Protein AF-D2ER05-F1 (afdb_monomer_lite)

Radius of gyration: 25.0 Å; chains: 1; bounding box: 63×43×66 Å

Foldseek 3Di:
DDPVVVVVVVVVVPDDDDDDPCVPDDLLVLLVVLCVVLVHDDPSVLSVLLSQLCCLQQNDDSVSVVVLSVLLSQLCVVPPVPPPDDNLVSLLSSLLSSCCVGVVVLLCLLLVLVVPDDPPPPVSLVVSQVCLLVLQDDDPPDPCLVSCVVSNGDDDPDPVSSVSSVSNSQSSCVSSVADNNTGDSVNSVVSSVSSVSSVVRPPPDDPDPPPDPPPQVLAADLLLLLLQLVLVCVQQVHPLDDSVCSVCQQVDDFVSQKDFGDPVLDDDPQWQGIKGGHHDSFRKIKTTGPVDRQQIWIWGAGNQQQTRPPWIFTGDPVHTQDTGDSVVRRVVGSVCLVVDVVSVVVVSVVVSVVSSVNNVSCNVVD

Sequence (366 aa):
FGQRKRKSFFEKIIQVPFTVPVANYHMENFVKVSLKKINFYFNDDVTQNVTQLIRDSIGNNPRSVNRLFNSVSLLMHIINSNNELENDDKLLIIATVCFQLRFDEAYDYLLTSYNNSPEDSEETKYFLIDLLENSFEISDDADYNSLVSRYGIFSFKNQKELESFRKFFNTLKLLLKYNVDKLEVEEFENLMKRMSFSNTISTGNFDIDINKTSTQNHSPNEDVQFVIRKLFNTLVNTNHFDLSKPEYFGKEKKEEREKPISLDFIKIANEYNIVRLTQGKGQGLNIYSQNNKSNSIYISGDTYGNINNDGIQIYVNKKLVGKINRNTYKHFKAKTLRQNLQKYDEFEKTFLSDFSSLLEDAKKYF

Structure (mmCIF, N/CA/C/O backbone):
data_AF-D2ER05-F1
#
_entry.id   AF-D2ER05-F1
#
loop_
_atom_site.group_PDB
_atom_site.id
_atom_site.type_symbol
_atom_site.label_atom_id
_atom_site.label_alt_id
_atom_site.label_comp_id
_atom_site.label_asym_id
_atom_site.label_entity_id
_atom_site.label_seq_id
_atom_site.pdbx_PDB_ins_code
_atom_site.Cartn_x
_atom_site.Cartn_y
_atom_site.Cartn_z
_atom_site.occupancy
_atom_site.B_iso_or_equiv
_atom_site.auth_seq_id
_atom_site.auth_comp_id
_atom_site.auth_asym_id
_atom_site.auth_atom_id
_atom_site.pdbx_PDB_model_num
ATOM 1 N N . PHE A 1 1 ? 3.497 -25.964 8.595 1.00 46.53 1 PHE A N 1
ATOM 2 C CA . PHE A 1 1 ? 2.352 -25.320 9.288 1.00 46.53 1 PHE A CA 1
ATOM 3 C C . PHE A 1 1 ? 2.284 -23.829 8.957 1.00 46.53 1 PHE A C 1
ATOM 5 O O . PHE A 1 1 ? 3.250 -23.128 9.245 1.00 46.53 1 PHE A O 1
ATOM 12 N N . GLY A 1 2 ? 1.198 -23.339 8.342 1.00 49.53 2 GLY A N 1
ATOM 13 C CA . GLY A 1 2 ? 1.038 -21.914 7.993 1.00 49.53 2 GLY A CA 1
ATOM 14 C C . GLY A 1 2 ? 0.965 -21.007 9.229 1.00 49.53 2 GLY A C 1
ATOM 15 O O . GLY A 1 2 ? 0.407 -21.417 10.249 1.00 49.53 2 GLY A O 1
ATOM 16 N N . GLN A 1 3 ? 1.538 -19.801 9.151 1.00 48.38 3 GLN A N 1
ATOM 17 C CA . GLN A 1 3 ? 1.716 -18.893 10.297 1.00 48.38 3 GLN A CA 1
ATOM 18 C C . GLN A 1 3 ? 0.419 -18.635 11.080 1.00 48.38 3 GLN A C 1
ATOM 20 O O . GLN A 1 3 ? 0.417 -18.738 12.303 1.00 48.38 3 GLN A O 1
ATOM 25 N N . ARG A 1 4 ? -0.718 -18.441 10.397 1.00 52.22 4 ARG A N 1
ATOM 26 C CA . ARG A 1 4 ? -2.026 -18.250 11.051 1.00 52.22 4 ARG A CA 1
ATOM 27 C C . ARG A 1 4 ? -2.477 -19.420 11.920 1.00 52.22 4 ARG A C 1
ATOM 29 O O . ARG A 1 4 ? -3.022 -19.204 12.998 1.00 52.22 4 ARG A O 1
ATOM 36 N N . LYS A 1 5 ? -2.217 -20.663 11.493 1.00 54.31 5 LYS A N 1
ATOM 37 C CA . LYS A 1 5 ? -2.543 -21.852 12.299 1.00 54.31 5 LYS A CA 1
ATOM 38 C C . LYS A 1 5 ? -1.666 -21.933 13.548 1.00 54.31 5 LYS A C 1
ATOM 40 O O . LYS A 1 5 ? -2.160 -22.346 14.588 1.00 54.31 5 LYS A O 1
ATOM 45 N N . ARG A 1 6 ? -0.402 -21.497 13.470 1.00 54.06 6 ARG A N 1
ATOM 46 C CA . ARG A 1 6 ? 0.488 -21.417 14.641 1.00 54.06 6 ARG A CA 1
ATOM 47 C C . ARG A 1 6 ? 0.059 -20.299 15.593 1.00 54.06 6 ARG A C 1
ATOM 49 O O . ARG A 1 6 ? -0.071 -20.565 16.778 1.00 54.06 6 ARG A O 1
ATOM 56 N N . LYS A 1 7 ? -0.252 -19.100 15.082 1.00 58.66 7 LYS A N 1
ATOM 57 C CA . LYS A 1 7 ? -0.755 -17.968 15.884 1.00 58.66 7 LYS A CA 1
ATOM 58 C C . LYS A 1 7 ? -2.041 -18.346 16.630 1.00 58.66 7 LYS A C 1
ATOM 60 O O . LYS A 1 7 ? -2.093 -18.234 17.847 1.00 58.66 7 LYS A O 1
ATOM 65 N N . SER A 1 8 ? -3.019 -18.933 15.933 1.00 62.53 8 SER A N 1
ATOM 66 C CA . SER A 1 8 ? -4.259 -19.432 16.551 1.00 62.53 8 SER A CA 1
ATOM 67 C C . SER A 1 8 ? -4.019 -20.547 17.581 1.00 62.53 8 SER A C 1
ATOM 69 O O . SER A 1 8 ? -4.728 -20.621 18.581 1.00 62.53 8 SER A O 1
ATOM 71 N N . PHE A 1 9 ? -3.023 -21.410 17.365 1.00 64.75 9 PHE A N 1
ATOM 72 C CA . PHE A 1 9 ? -2.657 -22.468 18.308 1.00 64.75 9 PHE A CA 1
ATOM 73 C C . PHE A 1 9 ? -2.044 -21.901 19.598 1.00 64.75 9 PHE A C 1
ATOM 75 O O . PHE A 1 9 ? -2.503 -22.244 20.685 1.00 64.75 9 PHE A O 1
ATOM 82 N N . PHE A 1 10 ? -1.089 -20.972 19.497 1.00 62.97 10 PHE A N 1
ATOM 83 C CA . PHE A 1 10 ? -0.503 -20.307 20.669 1.00 62.97 10 PHE A CA 1
ATOM 84 C C . PHE A 1 10 ? -1.519 -19.445 21.425 1.00 62.97 10 PHE A C 1
ATOM 86 O O . PHE A 1 10 ? -1.561 -19.473 22.653 1.00 62.97 10 PHE A O 1
ATOM 93 N N . GLU A 1 11 ? -2.412 -18.761 20.710 1.00 57.59 11 GLU A N 1
ATOM 94 C CA . GLU A 1 11 ? -3.508 -18.012 21.330 1.00 57.59 11 GLU A CA 1
ATOM 95 C C . GLU A 1 11 ? -4.490 -18.884 22.108 1.00 57.59 11 GLU A C 1
ATOM 97 O O . GLU A 1 11 ? -5.136 -18.376 23.022 1.00 57.59 11 GLU A O 1
ATOM 102 N N . LYS A 1 12 ? -4.624 -20.167 21.745 1.00 61.16 12 LYS A N 1
ATOM 103 C CA . LYS A 1 12 ? -5.453 -21.145 22.461 1.00 61.16 12 LYS A CA 1
ATOM 104 C C . LYS A 1 12 ? -4.734 -21.739 23.671 1.00 61.16 12 LYS A C 1
ATOM 106 O O . LYS A 1 12 ? -5.382 -21.963 24.685 1.00 61.16 12 LYS A O 1
ATOM 111 N N . ILE A 1 13 ? -3.419 -21.948 23.586 1.00 60.81 13 ILE A N 1
ATOM 112 C CA . ILE A 1 13 ? -2.609 -22.513 24.679 1.00 60.81 13 ILE A CA 1
ATOM 113 C C . ILE A 1 13 ? -2.594 -21.602 25.913 1.00 60.81 13 ILE A C 1
ATOM 115 O O . ILE A 1 13 ? -2.627 -22.095 27.033 1.00 60.81 13 ILE A O 1
ATOM 119 N N . ILE A 1 14 ? -2.594 -20.280 25.727 1.00 58.03 14 ILE A N 1
ATOM 120 C CA . ILE A 1 14 ? -2.521 -19.311 26.838 1.00 58.03 14 ILE A CA 1
ATOM 121 C C . ILE A 1 14 ? -3.906 -19.081 27.496 1.00 58.03 14 ILE A C 1
ATOM 123 O O . ILE A 1 14 ? -4.044 -18.318 28.451 1.00 58.03 14 ILE A O 1
ATOM 127 N N . GLN A 1 15 ? -4.976 -19.736 27.026 1.00 52.00 15 GLN A N 1
ATOM 128 C CA . GLN A 1 15 ? -6.319 -19.531 27.578 1.00 52.00 15 GLN A CA 1
ATOM 129 C C . GLN A 1 15 ? -6.585 -20.448 28.770 1.00 52.00 15 GLN A C 1
ATOM 131 O O . GLN A 1 15 ? -6.842 -21.636 28.604 1.00 52.00 15 GLN A O 1
ATOM 136 N N . VAL A 1 16 ? -6.650 -19.867 29.967 1.00 55.59 16 VAL A N 1
ATOM 137 C CA . VAL A 1 16 ? -7.331 -20.510 31.098 1.00 55.59 16 VAL A CA 1
ATOM 138 C C . VAL A 1 16 ? -8.835 -20.579 30.767 1.00 55.59 16 VAL A C 1
ATOM 140 O O . VAL A 1 16 ? -9.394 -19.562 30.330 1.00 55.59 16 VAL A O 1
ATOM 143 N N . PRO A 1 17 ? -9.504 -21.740 30.896 1.00 48.75 17 PRO A N 1
ATOM 144 C CA . PRO A 1 17 ? -10.899 -21.896 30.507 1.00 48.75 17 PRO A CA 1
ATOM 145 C C . PRO A 1 17 ? -11.806 -21.280 31.574 1.00 48.75 17 PRO A C 1
ATOM 147 O O . PRO A 1 17 ? -12.268 -21.953 32.486 1.00 48.75 17 PRO A O 1
ATOM 150 N N . PHE A 1 18 ? -12.074 -19.984 31.450 1.00 52.28 18 PHE A N 1
ATOM 151 C CA . PHE A 1 18 ? -13.185 -19.341 32.140 1.00 52.28 18 PHE A CA 1
ATOM 152 C C . PHE A 1 18 ? -14.263 -19.016 31.110 1.00 52.28 18 PHE A C 1
ATOM 154 O O . PHE A 1 18 ? -14.082 -18.162 30.239 1.00 52.28 18 PHE A O 1
ATOM 161 N N . THR A 1 19 ? -15.386 -19.725 31.177 1.00 49.12 19 THR A N 1
ATOM 162 C CA . THR A 1 19 ? -16.596 -19.396 30.424 1.00 49.12 19 THR A CA 1
ATOM 163 C C . THR A 1 19 ? -17.221 -18.154 31.050 1.00 49.12 19 THR A C 1
ATOM 165 O O . THR A 1 19 ? -17.850 -18.220 32.101 1.00 49.12 19 THR A O 1
ATOM 168 N N . VAL A 1 20 ? -17.038 -16.999 30.408 1.00 53.81 20 VAL A N 1
ATOM 169 C CA . VAL A 1 20 ? -17.809 -15.795 30.745 1.00 53.81 20 VAL A CA 1
ATOM 170 C C . VAL A 1 20 ? -19.286 -16.110 30.466 1.00 53.81 20 VAL A C 1
ATOM 172 O O . VAL A 1 20 ? -19.579 -16.566 29.357 1.00 53.81 20 VAL A O 1
ATOM 175 N N . PRO A 1 21 ? -20.221 -15.898 31.410 1.00 51.09 21 PRO A N 1
ATOM 176 C CA . PRO A 1 21 ? -21.645 -16.088 31.157 1.00 51.09 21 PRO A CA 1
ATOM 177 C C . PRO A 1 21 ? -22.103 -15.133 30.047 1.00 51.09 21 PRO A C 1
ATOM 179 O O . PRO A 1 21 ? -22.317 -13.945 30.274 1.00 51.09 21 PRO A O 1
ATOM 182 N N . VAL A 1 22 ? -22.217 -15.638 28.817 1.00 55.97 22 VAL A N 1
ATOM 183 C CA . VAL A 1 22 ? -22.558 -14.822 27.636 1.00 55.97 22 VAL A CA 1
ATOM 184 C C . VAL A 1 22 ? -24.026 -14.371 27.664 1.00 55.97 22 VAL A C 1
ATOM 186 O O . VAL A 1 22 ? -24.391 -13.431 26.970 1.00 55.97 22 VAL A O 1
ATOM 189 N N . ALA A 1 23 ? -24.857 -15.003 28.501 1.00 55.59 23 ALA A N 1
ATOM 190 C CA . ALA A 1 23 ? -26.297 -14.758 28.584 1.00 55.59 23 ALA A CA 1
ATOM 191 C C . ALA A 1 23 ? -26.676 -13.315 28.980 1.00 55.59 23 ALA A C 1
ATOM 193 O O . ALA A 1 23 ? -27.740 -12.858 28.586 1.00 55.59 23 ALA A O 1
ATOM 194 N N . ASN A 1 24 ? -25.797 -12.591 29.689 1.00 60.03 24 ASN A N 1
ATOM 195 C CA . ASN A 1 24 ? -26.034 -11.210 30.148 1.00 60.03 24 ASN A CA 1
ATOM 196 C C . ASN A 1 24 ? -25.035 -10.196 29.546 1.00 60.03 24 ASN A C 1
ATOM 198 O O . ASN A 1 24 ? -24.853 -9.099 30.079 1.00 60.03 24 ASN A O 1
ATOM 202 N N . TYR A 1 25 ? -24.318 -10.565 28.477 1.00 75.94 25 TYR A N 1
ATOM 203 C CA . TYR A 1 25 ? -23.332 -9.685 27.850 1.00 75.94 25 TYR A CA 1
ATOM 204 C C . TYR A 1 25 ? -24.008 -8.644 26.949 1.00 75.94 25 TYR A C 1
ATOM 206 O O . TYR A 1 25 ? -24.584 -8.983 25.918 1.00 75.94 25 TYR A O 1
ATOM 214 N N . HIS A 1 26 ? -23.853 -7.368 27.305 1.00 85.75 26 HIS A N 1
ATOM 215 C CA . HIS A 1 26 ? -24.197 -6.230 26.452 1.00 85.75 26 HIS A CA 1
ATOM 216 C C . HIS A 1 26 ? -22.915 -5.530 26.009 1.00 85.75 26 HIS A C 1
ATOM 218 O O . HIS A 1 26 ? -22.149 -5.038 26.844 1.00 85.75 26 HIS A O 1
ATOM 224 N N . MET A 1 27 ? -22.674 -5.506 24.698 1.00 89.19 27 MET A N 1
ATOM 225 C CA . MET A 1 27 ? -21.441 -4.977 24.114 1.00 89.19 27 MET A CA 1
ATOM 226 C C . MET A 1 27 ? -21.237 -3.503 24.466 1.00 89.19 27 MET A C 1
ATOM 228 O O . MET A 1 27 ? -20.133 -3.102 24.816 1.00 89.19 27 MET A O 1
ATOM 232 N N . GLU A 1 28 ? -22.314 -2.730 24.453 1.00 91.88 28 GLU A N 1
ATOM 233 C CA . GLU A 1 28 ? -22.356 -1.300 24.745 1.00 91.88 28 GLU A CA 1
ATOM 234 C C . GLU A 1 28 ? -21.882 -1.038 26.182 1.00 91.88 28 GLU A C 1
ATOM 236 O O . GLU A 1 28 ? -20.973 -0.241 26.423 1.00 91.88 28 GLU A O 1
ATOM 241 N N . ASN A 1 29 ? -22.425 -1.791 27.144 1.00 91.38 29 ASN A N 1
ATOM 242 C CA . ASN A 1 29 ? -22.020 -1.705 28.546 1.00 91.38 29 ASN A CA 1
ATOM 243 C C . ASN A 1 29 ? -20.572 -2.162 28.739 1.00 91.38 29 ASN A C 1
ATOM 245 O O . ASN A 1 29 ? -19.820 -1.537 29.488 1.00 91.38 29 ASN A O 1
ATOM 249 N N . PHE A 1 30 ? -20.159 -3.230 28.053 1.00 91.31 30 PHE A N 1
ATOM 250 C CA . PHE A 1 30 ? -18.795 -3.739 28.145 1.00 91.31 30 PHE A CA 1
ATOM 251 C C . PHE A 1 30 ? -17.770 -2.736 27.606 1.00 91.31 30 PHE A C 1
ATOM 253 O O . PHE A 1 30 ? -16.758 -2.491 28.263 1.00 91.31 30 PHE A O 1
ATOM 260 N N . VAL A 1 31 ? -18.040 -2.119 26.452 1.00 95.00 31 VAL A N 1
ATOM 261 C CA . VAL A 1 31 ? -17.201 -1.069 25.860 1.00 95.00 31 VAL A CA 1
ATOM 262 C C . VAL A 1 31 ? -17.148 0.144 26.785 1.00 95.00 31 VAL A C 1
ATOM 264 O O . VAL A 1 31 ? -16.054 0.586 27.128 1.00 95.00 31 VAL A O 1
ATOM 267 N N . LYS A 1 32 ? -18.295 0.617 27.295 1.00 94.62 32 LYS A N 1
ATOM 268 C CA . LYS A 1 32 ? -18.358 1.752 28.234 1.00 94.62 32 LYS A CA 1
ATOM 269 C C . LYS A 1 32 ? -17.546 1.500 29.509 1.00 94.62 32 LYS A C 1
ATOM 271 O O . LYS A 1 32 ? -16.828 2.385 29.968 1.00 94.62 32 LYS A O 1
ATOM 276 N N . VAL A 1 33 ? -17.616 0.293 30.077 1.00 93.94 33 VAL A N 1
ATOM 277 C CA . VAL A 1 33 ? -16.804 -0.096 31.246 1.00 93.94 33 VAL A CA 1
ATOM 278 C C . VAL A 1 33 ? -15.319 -0.207 30.889 1.00 93.94 33 VAL A C 1
ATOM 280 O O . VAL A 1 33 ? -14.475 0.226 31.670 1.00 93.94 33 VAL A O 1
ATOM 283 N N . SER A 1 34 ? -14.984 -0.767 29.728 1.00 94.50 34 SER A N 1
ATOM 284 C CA . SER A 1 34 ? -13.593 -0.963 29.301 1.00 94.50 34 SER A CA 1
ATOM 285 C C . SER A 1 34 ? -12.885 0.360 29.004 1.00 94.50 34 SER A C 1
ATOM 287 O O . SER A 1 34 ? -11.753 0.543 29.439 1.00 94.50 34 SER A O 1
ATOM 289 N N . LEU A 1 35 ? -13.576 1.314 28.373 1.00 95.00 35 LEU A N 1
ATOM 290 C CA . LEU A 1 35 ? -13.084 2.678 28.158 1.00 95.00 35 LEU A CA 1
ATOM 291 C C . LEU A 1 35 ? -12.770 3.382 29.483 1.00 95.00 35 LEU A C 1
ATOM 293 O O . LEU A 1 35 ? -11.676 3.915 29.655 1.00 95.00 35 LEU A O 1
ATOM 297 N N . LYS A 1 36 ? -13.677 3.295 30.466 1.00 92.50 36 LYS A N 1
ATOM 298 C CA . LYS A 1 36 ? -13.440 3.854 31.806 1.00 92.50 36 LYS A CA 1
ATOM 299 C C . LYS A 1 36 ? -12.213 3.244 32.488 1.00 92.50 36 LYS A C 1
ATOM 301 O O . LYS A 1 36 ? -11.460 3.971 33.122 1.00 92.50 36 LYS A O 1
ATOM 306 N N . LYS A 1 37 ? -11.982 1.932 32.342 1.00 91.50 37 LYS A N 1
ATOM 307 C CA . LYS A 1 37 ? -10.811 1.248 32.929 1.00 91.50 37 LYS A CA 1
ATOM 308 C C . LYS A 1 37 ? -9.478 1.761 32.387 1.00 91.50 37 LYS A C 1
ATOM 310 O O . LYS A 1 37 ? -8.498 1.737 33.120 1.00 91.50 37 LYS A O 1
ATOM 315 N N . ILE A 1 38 ? -9.449 2.219 31.137 1.00 90.19 38 ILE A N 1
ATOM 316 C CA . ILE A 1 38 ? -8.260 2.817 30.514 1.00 90.19 38 ILE A CA 1
ATOM 317 C C . ILE A 1 38 ? -8.269 4.356 30.584 1.00 90.19 38 ILE A C 1
ATOM 319 O O . ILE A 1 38 ? -7.517 5.002 29.864 1.00 90.19 38 ILE A O 1
ATOM 323 N N . ASN A 1 39 ? -9.107 4.950 31.446 1.00 89.94 39 ASN A N 1
ATOM 324 C CA . ASN A 1 39 ? -9.268 6.399 31.632 1.00 89.94 39 ASN A CA 1
ATOM 325 C C . ASN A 1 39 ? -9.689 7.170 30.367 1.00 89.94 39 ASN A C 1
ATOM 327 O O . ASN A 1 39 ? -9.327 8.334 30.181 1.00 89.94 39 ASN A O 1
ATOM 331 N N . PHE A 1 40 ? -10.463 6.537 29.483 1.00 92.00 40 PHE A N 1
ATOM 332 C CA . PHE A 1 40 ? -11.028 7.191 28.304 1.00 92.00 40 PHE A CA 1
ATOM 333 C C . PHE A 1 40 ? -12.468 7.612 28.597 1.00 92.00 40 PHE A C 1
ATOM 335 O O . PHE A 1 40 ? 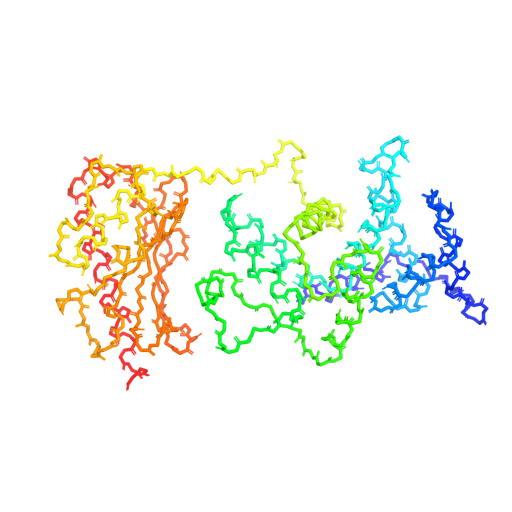-13.322 6.783 28.923 1.00 92.00 40 PHE A O 1
ATOM 342 N N . TYR A 1 41 ? -12.731 8.911 28.465 1.00 92.31 41 TYR A N 1
ATOM 343 C CA . TYR A 1 41 ? -14.027 9.520 28.740 1.00 92.31 41 TYR A CA 1
ATOM 344 C C . TYR A 1 41 ? -14.514 10.246 27.489 1.00 92.31 41 TYR A C 1
ATOM 346 O O . TYR A 1 41 ? -14.015 11.313 27.140 1.00 92.31 41 TYR A O 1
ATOM 354 N N . PHE A 1 42 ? -15.492 9.646 26.818 1.00 93.69 42 PHE A N 1
ATOM 355 C CA . PHE A 1 42 ? -16.151 10.206 25.644 1.00 93.69 42 PHE A CA 1
ATOM 356 C C . PHE A 1 42 ? -17.622 10.491 25.955 1.00 93.69 42 PHE A C 1
ATOM 358 O O . PHE A 1 42 ? -18.183 9.928 26.899 1.00 93.69 42 PHE A O 1
ATOM 365 N N . ASN A 1 43 ? -18.257 11.349 25.154 1.00 94.19 43 ASN A N 1
ATOM 366 C CA . ASN A 1 43 ? -19.711 11.501 25.199 1.00 94.19 43 ASN A CA 1
ATOM 367 C C . ASN A 1 43 ? -20.406 10.223 24.674 1.00 94.19 43 ASN A C 1
ATOM 369 O O . ASN A 1 43 ? -19.754 9.311 24.149 1.00 94.19 43 ASN A O 1
ATOM 373 N N . ASP A 1 44 ? -21.724 10.123 24.864 1.00 93.00 44 ASP A N 1
ATOM 374 C CA . ASP A 1 44 ? -22.459 8.906 24.511 1.00 93.00 44 ASP A CA 1
ATOM 375 C C . ASP A 1 44 ? -22.450 8.644 22.990 1.00 93.00 44 ASP A C 1
ATOM 377 O O . ASP A 1 44 ? -22.245 7.496 22.598 1.00 93.00 44 ASP A O 1
ATOM 381 N N . ASP A 1 45 ? -22.535 9.676 22.144 1.00 92.50 45 ASP A N 1
ATOM 382 C CA . ASP A 1 45 ? -22.491 9.539 20.676 1.00 92.50 45 ASP A CA 1
ATOM 383 C C . ASP A 1 45 ? -21.151 8.959 20.191 1.00 92.50 45 ASP A C 1
ATOM 385 O O . ASP A 1 45 ? -21.101 7.984 19.439 1.00 92.50 45 ASP A O 1
ATOM 389 N N . VAL A 1 46 ? -20.032 9.495 20.684 1.00 94.69 46 VAL A N 1
ATOM 390 C CA . VAL A 1 46 ? -18.690 8.981 20.376 1.00 94.69 46 VAL A CA 1
ATOM 391 C C . VAL A 1 46 ? -18.521 7.567 20.930 1.00 94.69 46 VAL A C 1
ATOM 393 O O . VAL A 1 46 ? -17.955 6.708 20.259 1.00 94.69 46 VAL A O 1
ATOM 396 N N . THR A 1 47 ? -19.052 7.277 22.121 1.00 95.81 47 THR A N 1
ATOM 397 C CA . THR A 1 47 ? -19.013 5.922 22.698 1.00 95.81 47 THR A CA 1
ATOM 398 C C . THR A 1 47 ? -19.790 4.917 21.842 1.00 95.81 47 THR A C 1
ATOM 400 O O . THR A 1 47 ? -19.345 3.776 21.671 1.00 95.81 47 THR A O 1
ATOM 403 N N . GLN A 1 48 ? -20.928 5.322 21.271 1.00 94.75 48 GLN A N 1
ATOM 404 C CA . GLN A 1 48 ? -21.689 4.506 20.326 1.00 94.75 48 GLN A CA 1
ATOM 405 C C . GLN A 1 48 ? -20.894 4.263 19.040 1.00 94.75 48 GLN A C 1
ATOM 407 O O . GLN A 1 48 ? -20.771 3.111 18.624 1.00 94.75 48 GLN A O 1
ATOM 412 N N . ASN A 1 49 ? -20.262 5.296 18.475 1.00 94.88 49 ASN A N 1
ATOM 413 C CA . ASN A 1 49 ? -19.414 5.158 17.286 1.00 94.88 49 ASN A CA 1
ATOM 414 C C . ASN A 1 49 ? -18.194 4.255 17.540 1.00 94.88 49 ASN A C 1
ATOM 416 O O . ASN A 1 49 ? -17.890 3.393 16.719 1.00 94.88 49 ASN A O 1
ATOM 420 N N . VAL A 1 50 ? -17.540 4.364 18.705 1.00 97.19 50 VAL A N 1
ATOM 421 C CA . VAL A 1 50 ? -16.472 3.436 19.124 1.00 97.19 50 VAL A CA 1
ATOM 422 C C . VAL A 1 50 ? -17.006 2.007 19.217 1.00 97.19 50 VAL A C 1
ATOM 424 O O . VAL A 1 50 ? -16.376 1.071 18.727 1.00 97.19 50 VAL A O 1
ATOM 427 N N . THR A 1 51 ? -18.180 1.816 19.820 1.00 96.25 51 THR A N 1
ATOM 428 C CA . THR A 1 51 ? -18.807 0.491 19.927 1.00 96.25 51 THR A CA 1
ATOM 429 C C . THR A 1 51 ? -19.092 -0.094 18.543 1.00 96.25 51 THR A C 1
ATOM 431 O O . THR A 1 51 ? -18.834 -1.278 18.313 1.00 96.25 51 THR A O 1
ATOM 434 N N . GLN A 1 52 ? -19.568 0.732 17.610 1.00 95.69 52 GLN A N 1
ATOM 435 C CA . GLN A 1 52 ? -19.828 0.336 16.231 1.00 95.69 52 GLN A CA 1
ATOM 436 C C . GLN A 1 52 ? -18.533 -0.022 15.487 1.00 95.69 52 GLN A C 1
ATOM 438 O O . GLN A 1 52 ? -18.469 -1.080 14.868 1.00 95.69 52 GLN A O 1
ATOM 443 N N . LEU A 1 53 ? -17.462 0.761 15.650 1.00 96.50 53 LEU A N 1
ATOM 444 C CA . LEU A 1 53 ? -16.148 0.471 15.066 1.00 96.50 53 LEU A CA 1
ATOM 445 C C . LEU A 1 53 ? -15.620 -0.899 15.509 1.00 96.50 53 LEU A C 1
ATOM 447 O O . LEU A 1 53 ? -15.140 -1.692 14.695 1.00 96.50 53 LEU A O 1
ATOM 451 N N . ILE A 1 54 ? -15.731 -1.196 16.808 1.00 95.69 54 ILE A N 1
ATOM 452 C CA . ILE A 1 54 ? -15.333 -2.486 17.384 1.00 95.69 54 ILE A CA 1
ATOM 453 C C . ILE A 1 54 ? -16.209 -3.607 16.818 1.00 95.69 54 ILE A C 1
ATOM 455 O O . ILE A 1 54 ? -15.710 -4.697 16.546 1.00 95.69 54 ILE A O 1
ATOM 459 N N . ARG A 1 55 ? -17.505 -3.359 16.608 1.00 92.81 55 ARG A N 1
ATOM 460 C CA . ARG A 1 55 ? -18.430 -4.341 16.030 1.00 92.81 55 ARG A CA 1
ATOM 461 C C . ARG A 1 55 ? -18.081 -4.673 14.581 1.00 92.81 55 ARG A C 1
ATOM 463 O O . ARG A 1 55 ? -18.060 -5.854 14.237 1.00 92.81 55 ARG A O 1
ATOM 470 N N . ASP A 1 56 ? -17.770 -3.664 13.774 1.00 91.00 56 ASP A N 1
ATOM 471 C CA . ASP A 1 56 ? -17.456 -3.821 12.349 1.00 91.00 56 ASP A CA 1
ATOM 472 C C . ASP A 1 56 ? -16.058 -4.409 12.097 1.00 91.00 56 ASP A C 1
ATOM 474 O O . ASP A 1 56 ? -15.799 -4.975 11.034 1.00 91.00 56 ASP A O 1
ATOM 478 N N . SER A 1 57 ? -15.172 -4.352 13.097 1.00 92.06 57 SER A N 1
ATOM 479 C CA . SER A 1 57 ? -13.833 -4.946 13.046 1.00 92.06 57 SER A CA 1
ATOM 480 C C . SER A 1 57 ? -13.720 -6.236 13.871 1.00 92.06 57 SER A C 1
ATOM 482 O O . SER A 1 57 ? -13.643 -7.336 13.328 1.00 92.06 57 SER A O 1
ATOM 484 N N . ILE A 1 58 ? -13.704 -6.122 15.195 1.00 91.00 58 ILE A N 1
ATOM 485 C CA . ILE A 1 58 ? -13.437 -7.203 16.154 1.00 91.00 58 ILE A CA 1
ATOM 486 C C . ILE A 1 58 ? -14.651 -8.123 16.362 1.00 91.00 58 ILE A C 1
ATOM 488 O O . ILE A 1 58 ? -14.493 -9.320 16.633 1.00 91.00 58 ILE A O 1
ATOM 492 N N . GLY A 1 59 ? -15.861 -7.578 16.230 1.00 87.69 59 GLY A N 1
ATOM 493 C CA . GLY A 1 59 ? -17.127 -8.268 16.463 1.00 87.69 59 GLY A CA 1
ATOM 494 C C . GLY A 1 59 ? -17.546 -8.329 17.937 1.00 87.69 59 GLY A C 1
ATOM 495 O O . GLY A 1 59 ? -16.963 -7.695 18.812 1.00 87.69 59 GLY A O 1
ATOM 496 N N . ASN A 1 60 ? -18.576 -9.130 18.225 1.00 86.31 60 ASN A N 1
ATOM 497 C CA . ASN A 1 60 ? -19.267 -9.135 19.528 1.00 86.31 60 ASN A CA 1
ATOM 498 C C . ASN A 1 60 ? -18.665 -10.090 20.565 1.00 86.31 60 ASN A C 1
ATOM 500 O O . ASN A 1 60 ? -19.231 -10.271 21.640 1.00 86.31 60 ASN A O 1
ATOM 504 N N . ASN A 1 61 ? -17.575 -10.787 20.240 1.00 83.62 61 ASN A N 1
ATOM 505 C CA . ASN A 1 61 ? -17.016 -11.772 21.154 1.00 83.62 61 ASN A CA 1
ATOM 506 C C . ASN A 1 61 ? -16.332 -11.051 22.338 1.00 83.62 61 ASN A C 1
ATOM 508 O O . ASN A 1 61 ? -15.330 -10.368 22.109 1.00 83.62 61 ASN A O 1
ATOM 512 N N . PRO A 1 62 ? -16.783 -11.238 23.598 1.00 83.12 62 PRO A N 1
ATOM 513 C CA . PRO A 1 62 ? -16.246 -10.498 24.745 1.00 83.12 62 PRO A CA 1
ATOM 514 C C . PRO A 1 62 ? -14.737 -10.676 24.919 1.00 83.12 62 PRO A C 1
ATOM 516 O O . PRO A 1 62 ? -14.040 -9.761 25.348 1.00 83.12 62 PRO A O 1
ATOM 519 N N . ARG A 1 63 ? -14.209 -11.848 24.549 1.00 81.88 63 ARG A N 1
ATOM 520 C CA . ARG A 1 63 ? -12.781 -12.148 24.623 1.00 81.88 63 ARG A CA 1
ATOM 521 C C . ARG A 1 63 ? -11.983 -11.342 23.605 1.00 81.88 63 ARG A C 1
ATOM 523 O O . ARG A 1 63 ? -10.939 -10.800 23.957 1.00 81.88 63 ARG A O 1
ATOM 530 N N . SER A 1 64 ? -12.462 -11.270 22.366 1.00 85.06 64 SER A N 1
ATOM 531 C CA . SER A 1 64 ? -11.825 -10.479 21.312 1.00 85.06 64 SER A CA 1
ATOM 532 C C . SER A 1 64 ? -11.843 -8.989 21.659 1.00 85.06 64 SER A C 1
ATOM 534 O O . SER A 1 64 ? -10.813 -8.331 21.548 1.00 85.06 64 SER A O 1
ATOM 536 N N . VAL A 1 65 ? -12.970 -8.480 22.172 1.00 88.31 65 VAL A N 1
ATOM 537 C CA . VAL A 1 65 ? -13.085 -7.080 22.618 1.00 88.31 65 VAL A CA 1
ATOM 538 C C . VAL A 1 65 ? -12.167 -6.799 23.813 1.00 88.31 65 VAL A C 1
ATOM 540 O O . VAL A 1 65 ? -11.468 -5.792 23.831 1.00 88.31 65 VAL A O 1
ATOM 543 N N . ASN A 1 66 ? -12.081 -7.708 24.789 1.00 86.81 66 ASN A N 1
ATOM 544 C CA . ASN A 1 66 ? -11.146 -7.561 25.907 1.00 86.81 66 ASN A CA 1
ATOM 545 C C . ASN A 1 66 ? -9.680 -7.548 25.438 1.00 86.81 66 ASN A C 1
ATOM 547 O O . ASN A 1 66 ? -8.868 -6.779 25.941 1.00 86.81 66 ASN A O 1
ATOM 551 N N . ARG A 1 67 ? -9.336 -8.378 24.444 1.00 87.00 67 ARG A N 1
ATOM 552 C CA . ARG A 1 67 ? -7.995 -8.389 23.849 1.00 87.00 67 ARG A CA 1
ATOM 553 C C . ARG A 1 67 ? -7.658 -7.062 23.174 1.00 87.00 67 ARG A C 1
ATOM 555 O O . ARG A 1 67 ? -6.549 -6.579 23.372 1.00 87.00 67 ARG A O 1
ATOM 562 N N . LEU A 1 68 ? -8.602 -6.476 22.436 1.00 92.25 68 LEU A N 1
ATOM 563 C CA . LEU A 1 68 ? -8.459 -5.131 21.877 1.00 92.25 68 LEU A CA 1
ATOM 564 C C . LEU A 1 68 ? -8.118 -4.118 22.978 1.00 92.25 68 LEU A C 1
ATOM 566 O O . LEU A 1 68 ? -7.112 -3.425 22.869 1.00 92.25 68 LEU A O 1
ATOM 570 N N . PHE A 1 69 ? -8.911 -4.055 24.053 1.00 92.75 69 PHE A N 1
ATOM 571 C CA . PHE A 1 69 ? -8.673 -3.086 25.128 1.00 92.75 69 PHE A CA 1
ATOM 572 C C . PHE A 1 69 ? -7.355 -3.318 25.870 1.00 92.75 69 PHE A C 1
ATOM 574 O O . PHE A 1 69 ? -6.695 -2.349 26.232 1.00 92.75 69 PHE A O 1
ATOM 581 N N . ASN A 1 70 ? -6.919 -4.569 26.030 1.00 87.94 70 ASN A N 1
ATOM 582 C CA . ASN A 1 70 ? -5.594 -4.866 26.576 1.00 87.94 70 ASN A CA 1
ATOM 583 C C . ASN A 1 70 ? -4.474 -4.336 25.665 1.00 87.94 70 ASN A C 1
ATOM 585 O O . ASN A 1 70 ? -3.521 -3.736 26.158 1.00 87.94 70 ASN A O 1
ATOM 589 N N . SER A 1 71 ? -4.597 -4.518 24.345 1.00 87.50 71 SER A N 1
ATOM 590 C CA . SER A 1 71 ? -3.650 -3.969 23.368 1.00 87.50 71 SER A CA 1
ATOM 591 C C . SER A 1 71 ? -3.636 -2.437 23.384 1.00 87.50 71 SER A C 1
ATOM 593 O O . SER A 1 71 ? -2.561 -1.846 23.386 1.00 87.50 71 SER A O 1
ATOM 595 N N . VAL A 1 72 ? -4.805 -1.792 23.472 1.00 89.56 72 VAL A N 1
ATOM 596 C CA . VAL A 1 72 ? -4.916 -0.328 23.599 1.00 89.56 72 VAL A CA 1
ATOM 597 C C . VAL A 1 72 ? -4.281 0.159 24.902 1.00 89.56 72 VAL A C 1
ATOM 599 O O . VAL A 1 72 ? -3.504 1.107 24.877 1.00 89.56 72 VAL A O 1
ATOM 602 N N . SER A 1 73 ? -4.557 -0.500 26.031 1.00 87.69 73 SER A N 1
ATOM 603 C CA . SER A 1 73 ? -3.985 -0.139 27.334 1.00 87.69 73 SER A CA 1
ATOM 604 C C . SER A 1 73 ? -2.460 -0.238 27.327 1.00 87.69 73 SER A C 1
ATOM 606 O O . SER A 1 73 ? -1.786 0.663 27.816 1.00 87.69 73 SER A O 1
ATOM 608 N N . LEU A 1 74 ? -1.901 -1.306 26.748 1.00 84.25 74 LEU A N 1
ATOM 609 C CA . LEU A 1 74 ? -0.451 -1.463 26.618 1.00 84.25 74 LEU A CA 1
ATOM 610 C C . LEU A 1 74 ? 0.154 -0.358 25.745 1.00 84.25 74 LEU A C 1
ATOM 612 O O . LEU A 1 74 ? 1.141 0.264 26.129 1.00 84.25 74 LEU A O 1
ATOM 616 N N . LEU A 1 75 ? -0.467 -0.088 24.596 1.00 82.06 75 LEU A N 1
ATOM 617 C CA . LEU A 1 75 ? -0.048 0.965 23.676 1.00 82.06 75 LEU A CA 1
ATOM 618 C C . LEU A 1 75 ? -0.072 2.348 24.350 1.00 82.06 75 LEU A C 1
ATOM 620 O O . LEU A 1 75 ? 0.845 3.144 24.161 1.00 82.06 75 LEU A O 1
ATOM 624 N N . MET A 1 76 ? -1.078 2.608 25.189 1.00 81.06 76 MET A N 1
ATOM 625 C CA . MET A 1 76 ? -1.173 3.820 26.004 1.00 81.06 76 MET A CA 1
ATOM 626 C C . MET A 1 76 ? -0.037 3.951 27.013 1.00 81.06 76 MET A C 1
ATOM 628 O O . MET A 1 76 ? 0.581 5.010 27.084 1.00 81.06 76 MET A O 1
ATOM 632 N N . HIS A 1 77 ? 0.273 2.879 27.748 1.00 79.31 77 HIS A N 1
ATOM 633 C CA . HIS A 1 77 ? 1.364 2.887 28.724 1.00 79.31 77 HIS A CA 1
ATOM 634 C C . HIS A 1 77 ? 2.731 3.181 28.098 1.00 79.31 77 HIS A C 1
ATOM 636 O O . HIS A 1 77 ? 3.590 3.741 28.769 1.00 79.31 77 HIS A O 1
ATOM 642 N N . ILE A 1 78 ? 2.932 2.813 26.831 1.00 74.88 78 ILE A N 1
ATOM 643 C CA . ILE A 1 78 ? 4.194 3.050 26.121 1.00 74.88 78 ILE A CA 1
ATOM 644 C C . ILE A 1 78 ? 4.254 4.467 25.541 1.00 74.88 78 ILE A C 1
ATOM 646 O O . ILE A 1 78 ? 5.310 5.091 25.561 1.00 74.88 78 ILE A O 1
ATOM 650 N N . ILE A 1 79 ? 3.138 4.978 25.014 1.00 71.44 79 ILE A N 1
ATOM 651 C CA . ILE A 1 79 ? 3.124 6.248 24.272 1.00 71.44 79 ILE A CA 1
ATOM 652 C C . ILE A 1 79 ? 2.971 7.461 25.183 1.00 71.44 79 ILE A C 1
ATOM 654 O O . ILE A 1 79 ? 3.460 8.535 24.844 1.00 71.44 79 ILE A O 1
ATOM 658 N N . ASN A 1 80 ? 2.290 7.324 26.319 1.00 65.38 80 ASN A N 1
ATOM 659 C CA . ASN A 1 80 ? 2.059 8.460 27.194 1.00 65.38 80 ASN A CA 1
ATOM 660 C C . ASN A 1 80 ? 2.072 8.054 28.669 1.00 65.38 80 ASN A C 1
ATOM 662 O O . ASN A 1 80 ? 1.030 7.797 29.272 1.00 65.38 80 ASN A O 1
ATOM 666 N N . SER A 1 81 ? 3.267 8.071 29.261 1.00 53.25 81 SER A N 1
ATOM 667 C CA . SER A 1 81 ? 3.504 7.827 30.689 1.00 53.25 81 SER A CA 1
ATOM 668 C C . SER A 1 81 ? 2.692 8.753 31.611 1.00 53.25 81 SER A C 1
ATOM 670 O O . SER A 1 81 ? 2.476 8.406 32.770 1.00 53.25 81 SER A O 1
ATOM 672 N N . ASN A 1 82 ? 2.223 9.901 31.097 1.00 55.62 82 ASN A N 1
ATOM 673 C CA . ASN A 1 82 ? 1.540 10.949 31.858 1.00 55.62 82 ASN A CA 1
ATOM 674 C C . ASN A 1 82 ? 0.030 11.070 31.547 1.00 55.62 82 ASN A C 1
ATOM 676 O O . ASN A 1 82 ? -0.635 11.914 32.135 1.00 55.62 82 ASN A O 1
ATOM 680 N N . ASN A 1 83 ? -0.545 10.219 30.682 1.00 56.28 83 ASN A N 1
ATOM 681 C CA . ASN A 1 83 ? -1.984 10.175 30.337 1.00 56.28 83 ASN A CA 1
ATOM 682 C C . ASN A 1 83 ? -2.611 11.439 29.691 1.00 56.28 83 ASN A C 1
ATOM 684 O O . ASN A 1 83 ? -3.833 11.502 29.536 1.00 56.28 83 ASN A O 1
ATOM 688 N N . GLU A 1 84 ? -1.823 12.412 29.239 1.00 67.56 84 GLU A N 1
ATOM 689 C CA . GLU A 1 84 ? -2.310 13.644 28.590 1.00 67.56 84 GLU A CA 1
ATOM 690 C C . GLU A 1 84 ? -2.490 13.490 27.065 1.00 67.56 84 GLU A C 1
ATOM 692 O O . GLU A 1 84 ? -1.814 14.153 26.288 1.00 67.56 84 GLU A O 1
ATOM 697 N N . LEU A 1 85 ? -3.339 12.564 26.602 1.00 77.44 85 LEU A N 1
ATOM 698 C CA . LEU A 1 85 ? -3.724 12.515 25.179 1.00 77.44 85 LEU A CA 1
ATOM 699 C C . LEU A 1 85 ? -5.059 13.212 24.943 1.00 77.44 85 LEU A C 1
ATOM 701 O O . LEU A 1 85 ? -6.005 13.044 25.728 1.00 77.44 85 LEU A O 1
ATOM 705 N N . GLU A 1 86 ? -5.151 13.912 23.817 1.00 86.12 86 GLU A N 1
ATOM 706 C CA . GLU A 1 86 ? -6.407 14.461 23.327 1.00 86.12 86 GLU A CA 1
ATOM 707 C C . GLU A 1 86 ? -7.387 13.339 22.955 1.00 86.12 86 GLU A C 1
ATOM 709 O O . GLU A 1 86 ? -7.024 12.171 22.782 1.00 86.12 86 GLU A O 1
ATOM 714 N N . ASN A 1 87 ? -8.677 13.669 22.883 1.00 88.81 87 ASN A N 1
ATOM 715 C CA . ASN A 1 87 ? -9.689 12.664 22.566 1.00 88.81 87 ASN A CA 1
ATOM 716 C C . ASN A 1 87 ? -9.514 12.102 21.153 1.00 88.81 87 ASN A C 1
ATOM 718 O O . ASN A 1 87 ? -9.663 10.895 20.981 1.00 88.81 87 ASN A O 1
ATOM 722 N N . ASP A 1 88 ? -9.139 12.933 20.185 1.00 86.44 88 ASP A N 1
ATOM 723 C CA . ASP A 1 88 ? -8.944 12.495 18.802 1.00 86.44 88 ASP A CA 1
ATOM 724 C C . ASP A 1 88 ? -7.765 11.513 18.702 1.00 86.44 88 ASP A C 1
ATOM 726 O O . ASP A 1 88 ? -7.899 10.453 18.086 1.00 86.44 88 ASP A O 1
ATOM 730 N N . ASP A 1 89 ? -6.675 11.761 19.442 1.00 84.50 89 ASP A N 1
ATOM 731 C CA . ASP A 1 89 ? -5.571 10.806 19.575 1.00 84.50 89 ASP A CA 1
ATOM 732 C C . ASP A 1 89 ? -6.058 9.468 20.119 1.00 84.50 89 ASP A C 1
ATOM 734 O O . ASP A 1 89 ? -5.772 8.435 19.520 1.00 84.50 89 ASP A O 1
ATOM 738 N N . LYS A 1 90 ? -6.812 9.473 21.230 1.00 89.69 90 LYS A N 1
ATOM 739 C CA . LYS A 1 90 ? -7.361 8.265 21.876 1.00 89.69 90 LYS A CA 1
ATOM 740 C C . LYS A 1 90 ? -8.234 7.448 20.922 1.00 89.69 90 LYS A C 1
ATOM 742 O O . LYS A 1 90 ? -8.132 6.217 20.900 1.00 89.69 90 LYS A O 1
ATOM 747 N N . LEU A 1 91 ? -9.082 8.120 20.144 1.00 92.94 91 LEU A N 1
ATOM 748 C CA . LEU A 1 91 ? -9.932 7.494 19.130 1.00 92.94 91 LEU A CA 1
ATOM 749 C C . LEU A 1 91 ? -9.090 6.875 18.012 1.00 92.94 91 LEU A C 1
ATOM 751 O O . LEU A 1 91 ? -9.336 5.726 17.636 1.00 92.94 91 LEU A O 1
ATOM 755 N N . LEU A 1 92 ? -8.047 7.577 17.563 1.00 89.75 92 LEU A N 1
ATOM 756 C CA . LEU A 1 92 ? -7.110 7.078 16.562 1.00 89.75 92 LEU A CA 1
ATOM 757 C C . LEU A 1 92 ? -6.398 5.809 17.048 1.00 89.75 92 LEU A C 1
ATOM 759 O O . LEU A 1 92 ? -6.308 4.843 16.299 1.00 89.75 92 LEU A O 1
ATOM 763 N N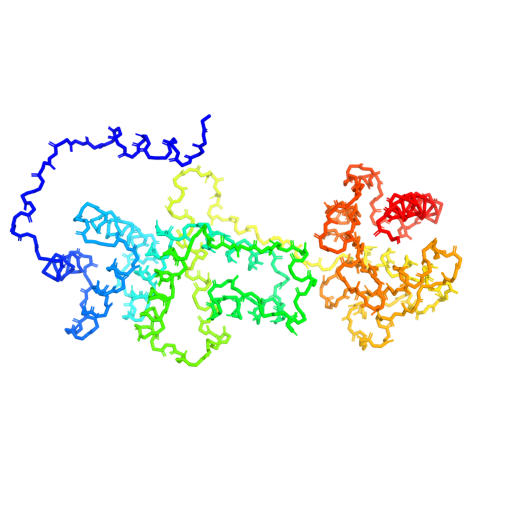 . ILE A 1 93 ? -5.990 5.733 18.322 1.00 89.50 93 ILE A N 1
ATOM 764 C CA . ILE A 1 93 ? -5.411 4.503 18.908 1.00 89.50 93 ILE A CA 1
ATOM 765 C C . ILE A 1 93 ? -6.365 3.325 18.776 1.00 89.50 93 ILE A C 1
ATOM 767 O O . ILE A 1 93 ? -5.968 2.252 18.324 1.00 89.50 93 ILE A O 1
ATOM 771 N N . ILE A 1 94 ? -7.616 3.512 19.203 1.00 93.12 94 ILE A N 1
ATOM 772 C CA . ILE A 1 94 ? -8.616 2.446 19.179 1.00 93.12 94 ILE A CA 1
ATOM 773 C C . ILE A 1 94 ? -8.827 1.985 17.737 1.00 93.12 94 ILE A C 1
ATOM 775 O O . ILE A 1 94 ? -8.812 0.779 17.479 1.00 93.12 94 ILE A O 1
ATOM 779 N N . ALA A 1 95 ? -8.963 2.927 16.803 1.00 94.06 95 ALA A N 1
ATOM 780 C CA . ALA A 1 95 ? -9.143 2.646 15.386 1.00 94.06 95 ALA A CA 1
ATOM 781 C C . ALA A 1 95 ? -7.954 1.886 14.784 1.00 94.06 95 ALA A C 1
ATOM 783 O O . ALA A 1 95 ? -8.147 0.854 14.139 1.00 94.06 95 ALA A O 1
ATOM 784 N N . THR A 1 96 ? -6.725 2.325 15.059 1.00 91.12 96 THR A N 1
ATOM 785 C CA . THR A 1 96 ? -5.497 1.675 14.592 1.00 91.12 96 THR A CA 1
ATOM 786 C C . THR A 1 96 ? -5.362 0.250 15.128 1.00 91.12 96 THR A C 1
ATOM 788 O O . THR A 1 96 ? -5.055 -0.662 14.362 1.00 91.12 96 THR A O 1
ATOM 791 N N . VAL A 1 97 ? -5.634 0.012 16.416 1.00 91.69 97 VAL A N 1
ATOM 792 C CA . VAL A 1 97 ? -5.555 -1.345 16.985 1.00 91.69 97 VAL A CA 1
ATOM 793 C C . VAL A 1 97 ? -6.677 -2.236 16.436 1.00 91.69 97 VAL A C 1
ATOM 795 O O . VAL A 1 97 ? -6.440 -3.412 16.158 1.00 91.69 97 VAL A O 1
ATOM 798 N N . CYS A 1 98 ? -7.881 -1.695 16.213 1.00 94.25 98 CYS A N 1
ATOM 799 C CA . CYS A 1 98 ? -8.956 -2.416 15.520 1.00 94.25 98 CYS A CA 1
ATOM 800 C C . CYS A 1 98 ? -8.534 -2.833 14.106 1.00 94.25 98 CYS A C 1
ATOM 802 O O . CYS A 1 98 ? -8.720 -3.996 13.733 1.00 94.25 98 CYS A O 1
ATOM 804 N N . PHE A 1 99 ? -7.918 -1.913 13.354 1.00 94.25 99 PHE A N 1
ATOM 805 C CA . PHE A 1 99 ? -7.384 -2.183 12.022 1.00 94.25 99 PHE A CA 1
ATOM 806 C C . PHE A 1 99 ? -6.364 -3.328 12.087 1.00 94.25 99 PHE A C 1
ATOM 808 O O . PHE A 1 99 ? -6.541 -4.363 11.443 1.00 94.25 99 PHE A O 1
ATOM 815 N N . GLN A 1 100 ? -5.358 -3.190 12.948 1.00 89.69 100 GLN A N 1
ATOM 816 C CA . GLN A 1 100 ? -4.264 -4.145 13.083 1.00 89.69 100 GLN A CA 1
ATOM 817 C C . GLN A 1 100 ? -4.729 -5.551 13.483 1.00 89.69 100 GLN A C 1
ATOM 819 O O . GLN A 1 100 ? -4.204 -6.547 12.992 1.00 89.69 100 GLN A O 1
ATOM 824 N N . LEU A 1 101 ? -5.698 -5.660 14.396 1.00 87.12 101 LEU A N 1
ATOM 825 C CA . LEU A 1 101 ? -6.169 -6.959 14.879 1.00 87.12 101 LEU A CA 1
ATOM 826 C C . LEU A 1 101 ? -7.078 -7.674 13.875 1.00 87.12 101 LEU A C 1
ATOM 828 O O . LEU A 1 101 ? -7.071 -8.908 13.841 1.00 87.12 101 LEU A O 1
ATOM 832 N N . ARG A 1 102 ? -7.887 -6.937 13.100 1.00 89.75 102 ARG A N 1
ATOM 833 C CA . ARG A 1 102 ? -8.880 -7.539 12.198 1.00 89.75 102 ARG A CA 1
ATOM 834 C C . ARG A 1 102 ? -8.396 -7.703 10.761 1.00 89.75 102 ARG A C 1
ATOM 836 O O . ARG A 1 102 ? -8.719 -8.724 10.146 1.00 89.75 102 ARG A O 1
ATOM 843 N N . PHE A 1 103 ? -7.699 -6.705 10.233 1.00 91.62 103 PHE A N 1
ATOM 844 C CA . PHE A 1 103 ? -7.278 -6.631 8.836 1.00 91.62 103 PHE A CA 1
ATOM 845 C C . PHE A 1 103 ? -5.749 -6.537 8.761 1.00 91.62 103 PHE A C 1
ATOM 847 O O . PHE A 1 103 ? -5.205 -5.651 8.108 1.00 91.62 103 PHE A O 1
ATOM 854 N N . ASP A 1 104 ? -5.070 -7.455 9.454 1.00 86.81 104 ASP A N 1
ATOM 855 C CA . ASP A 1 104 ? -3.611 -7.496 9.603 1.00 86.81 104 ASP A CA 1
ATOM 856 C C . ASP A 1 104 ? -2.871 -7.451 8.259 1.00 86.81 104 ASP A C 1
ATOM 858 O O . ASP A 1 104 ? -1.953 -6.662 8.092 1.00 86.81 104 ASP A O 1
ATOM 862 N N . GLU A 1 105 ? -3.318 -8.212 7.260 1.00 88.06 105 GLU A N 1
ATOM 863 C CA . GLU A 1 105 ? -2.693 -8.202 5.929 1.00 88.06 105 GLU A CA 1
ATOM 864 C C . GLU A 1 105 ? -2.813 -6.849 5.204 1.00 88.06 105 GLU A C 1
ATOM 866 O O . GLU A 1 105 ? -1.851 -6.409 4.576 1.00 88.06 105 GLU A O 1
ATOM 871 N N . ALA A 1 106 ? -3.969 -6.180 5.296 1.00 92.38 106 ALA A N 1
ATOM 872 C CA . ALA A 1 106 ? -4.172 -4.850 4.708 1.00 92.38 106 ALA A CA 1
ATOM 873 C C . ALA A 1 106 ? -3.368 -3.785 5.466 1.00 92.38 106 ALA A C 1
ATOM 875 O O . ALA A 1 106 ? -2.750 -2.912 4.859 1.00 92.38 106 ALA A O 1
ATOM 876 N N . TYR A 1 107 ? -3.347 -3.889 6.795 1.00 92.12 107 TYR A N 1
ATOM 877 C CA . TYR A 1 107 ? -2.560 -3.038 7.676 1.00 92.12 107 TYR A CA 1
ATOM 878 C C . TYR A 1 107 ? -1.063 -3.128 7.349 1.00 92.12 107 TYR A C 1
ATOM 880 O O . TYR A 1 107 ? -0.410 -2.108 7.122 1.00 92.12 107 TYR A O 1
ATOM 888 N N . ASP A 1 108 ? -0.534 -4.351 7.274 1.00 87.19 108 ASP A N 1
ATOM 889 C CA . ASP A 1 108 ? 0.868 -4.624 6.962 1.00 87.19 108 ASP A CA 1
ATOM 890 C C . ASP A 1 108 ? 1.221 -4.153 5.552 1.00 87.19 108 ASP A C 1
ATOM 892 O O . ASP A 1 108 ? 2.290 -3.575 5.352 1.00 87.19 108 ASP A O 1
ATOM 896 N N . TYR A 1 109 ? 0.327 -4.351 4.579 1.00 89.75 109 TYR A N 1
ATOM 897 C CA . TYR A 1 109 ? 0.520 -3.868 3.215 1.00 89.75 109 TYR A CA 1
ATOM 898 C C . TYR A 1 109 ? 0.643 -2.339 3.160 1.00 89.75 109 TYR A C 1
ATOM 900 O O . TYR A 1 109 ? 1.598 -1.838 2.562 1.00 89.75 109 TYR A O 1
ATOM 908 N N . LEU A 1 110 ? -0.270 -1.596 3.799 1.00 92.19 110 LEU A N 1
ATOM 909 C CA . LEU A 1 110 ? -0.219 -0.128 3.830 1.00 92.19 110 LEU A CA 1
ATOM 910 C C . LEU A 1 110 ? 1.066 0.364 4.475 1.00 92.19 110 LEU A C 1
ATOM 912 O O . LEU A 1 110 ? 1.773 1.188 3.902 1.00 92.19 110 LEU A O 1
ATOM 916 N N . LEU A 1 111 ? 1.384 -0.174 5.652 1.00 89.75 111 LEU A N 1
ATOM 917 C CA . LEU A 1 111 ? 2.543 0.257 6.413 1.00 89.75 111 LEU A CA 1
ATOM 918 C C . LEU A 1 111 ? 3.849 -0.069 5.685 1.00 89.75 111 LEU A C 1
ATOM 920 O O . LEU A 1 111 ? 4.751 0.761 5.632 1.00 89.75 111 LEU A O 1
ATOM 924 N N . THR A 1 112 ? 3.937 -1.249 5.072 1.00 84.50 112 THR A N 1
ATOM 925 C CA . THR A 1 112 ? 5.095 -1.647 4.261 1.00 84.50 112 THR A CA 1
ATOM 926 C C . THR A 1 112 ? 5.236 -0.755 3.032 1.00 84.50 112 THR A C 1
ATOM 928 O O . THR A 1 112 ? 6.339 -0.311 2.728 1.00 84.50 112 THR A O 1
ATOM 931 N N . SER A 1 113 ? 4.138 -0.462 2.334 1.00 85.56 113 SER A N 1
ATOM 932 C CA . SER A 1 113 ? 4.161 0.375 1.128 1.00 85.56 113 SER A CA 1
ATOM 933 C C . SER A 1 113 ? 4.527 1.823 1.451 1.00 85.56 113 SER A C 1
ATOM 935 O O . SER A 1 113 ? 5.355 2.412 0.763 1.00 85.56 113 SER A O 1
ATOM 937 N N . TYR A 1 114 ? 3.976 2.364 2.539 1.00 88.12 114 TYR A N 1
ATOM 938 C CA . TYR A 1 114 ? 4.280 3.702 3.036 1.00 88.12 114 TYR A CA 1
ATOM 939 C C . TYR A 1 114 ? 5.734 3.824 3.504 1.00 88.12 114 TYR A C 1
ATOM 941 O O . TYR A 1 114 ? 6.448 4.721 3.065 1.00 88.12 114 TYR A O 1
ATOM 949 N N . ASN A 1 115 ? 6.217 2.885 4.323 1.00 81.94 115 ASN A N 1
ATOM 950 C CA . ASN A 1 115 ? 7.591 2.913 4.837 1.00 81.94 115 ASN A CA 1
ATOM 951 C C . ASN A 1 115 ? 8.644 2.644 3.752 1.00 81.94 115 ASN A C 1
ATOM 953 O O . ASN A 1 115 ? 9.785 3.069 3.894 1.00 81.94 115 ASN A O 1
ATOM 957 N N . ASN A 1 116 ? 8.275 1.946 2.674 1.00 76.06 116 ASN A N 1
ATOM 958 C CA . ASN A 1 116 ? 9.128 1.740 1.502 1.00 76.06 116 ASN A CA 1
ATOM 959 C C . ASN A 1 116 ? 8.900 2.810 0.414 1.00 76.06 116 ASN A C 1
ATOM 961 O O . ASN A 1 116 ? 9.346 2.645 -0.729 1.00 76.06 116 ASN A O 1
ATOM 965 N N . SER A 1 117 ? 8.159 3.878 0.718 1.00 71.75 117 SER A N 1
ATOM 966 C CA . SER A 1 117 ? 7.988 5.014 -0.184 1.00 71.75 117 SER A CA 1
ATOM 967 C C . SER A 1 117 ? 9.142 6.009 -0.029 1.00 71.75 117 SER A C 1
ATOM 969 O O . SER A 1 117 ? 9.668 6.176 1.071 1.00 71.75 117 SER A O 1
ATOM 971 N N . PRO A 1 118 ? 9.588 6.672 -1.114 1.00 70.00 118 PRO A N 1
ATOM 972 C CA . PRO A 1 118 ? 10.501 7.801 -0.980 1.00 70.00 118 PRO A CA 1
ATOM 973 C C . PRO A 1 118 ? 9.878 8.865 -0.067 1.00 70.00 118 PRO A C 1
ATOM 975 O O . PRO A 1 118 ? 8.707 9.183 -0.242 1.00 70.00 118 PRO A O 1
ATOM 978 N N . GLU A 1 119 ? 10.675 9.450 0.831 1.00 49.44 119 GLU A N 1
ATOM 979 C CA . GLU A 1 119 ? 10.248 10.290 1.975 1.00 49.44 119 GLU A CA 1
ATOM 980 C C . GLU A 1 119 ? 9.395 11.539 1.630 1.00 49.44 119 GLU A C 1
ATOM 982 O O . GLU A 1 119 ? 8.873 12.181 2.525 1.00 49.44 119 GLU A O 1
ATOM 987 N N . ASP A 1 120 ? 9.177 11.842 0.345 1.00 57.59 120 ASP A N 1
ATOM 988 C CA . ASP A 1 120 ? 8.333 12.944 -0.154 1.00 57.59 120 ASP A CA 1
ATOM 989 C C . ASP A 1 120 ? 7.462 12.514 -1.358 1.00 57.59 120 ASP A C 1
ATOM 991 O O . ASP A 1 120 ? 7.124 13.310 -2.237 1.00 57.59 120 ASP A O 1
ATOM 995 N N . SER A 1 121 ? 7.172 11.217 -1.492 1.00 74.75 121 SER A N 1
ATOM 996 C CA . SER A 1 121 ? 6.429 10.698 -2.642 1.00 74.75 121 SER A CA 1
ATOM 997 C C . SER A 1 121 ? 4.935 10.970 -2.499 1.00 74.75 121 SER A C 1
ATOM 999 O O . SER A 1 121 ? 4.170 10.092 -2.108 1.00 74.75 121 SER A O 1
ATOM 1001 N N . GLU A 1 122 ? 4.518 12.171 -2.898 1.00 80.19 122 GLU A N 1
ATOM 1002 C CA . GLU A 1 122 ? 3.101 12.535 -3.032 1.00 80.19 122 GLU A CA 1
ATOM 1003 C C . GLU A 1 122 ? 2.332 11.503 -3.866 1.00 80.19 122 GLU A C 1
ATOM 1005 O O . GLU A 1 122 ? 1.259 11.063 -3.476 1.00 80.19 122 GLU A O 1
ATOM 1010 N N . GLU A 1 123 ? 2.928 11.011 -4.956 1.00 82.56 123 GLU A N 1
ATOM 1011 C CA . GLU A 1 123 ? 2.347 9.950 -5.790 1.00 82.56 123 GLU A CA 1
ATOM 1012 C C . GLU A 1 123 ? 2.034 8.674 -4.987 1.00 82.56 123 GLU A C 1
ATOM 1014 O O . GLU A 1 123 ? 0.972 8.082 -5.162 1.00 82.56 123 GLU A O 1
ATOM 1019 N N . THR A 1 124 ? 2.922 8.269 -4.068 1.00 86.00 124 THR A N 1
ATOM 1020 C CA . THR A 1 124 ? 2.673 7.101 -3.211 1.00 86.00 124 THR A CA 1
ATOM 1021 C C . THR A 1 124 ? 1.598 7.398 -2.170 1.00 86.00 124 THR A C 1
ATOM 1023 O O . THR A 1 124 ? 0.770 6.532 -1.909 1.00 86.00 124 THR A O 1
ATOM 1026 N N . LYS A 1 125 ? 1.555 8.612 -1.606 1.00 88.81 125 LYS A N 1
ATOM 1027 C CA . LYS A 1 125 ? 0.487 9.007 -0.672 1.00 88.81 125 LYS A CA 1
ATOM 1028 C C . LYS A 1 125 ? -0.878 8.971 -1.359 1.00 88.81 125 LYS A C 1
ATOM 1030 O O . LYS A 1 125 ? -1.771 8.294 -0.863 1.00 88.81 125 LYS A O 1
ATOM 1035 N N . TYR A 1 126 ? -1.019 9.592 -2.532 1.00 89.19 126 TYR A N 1
ATOM 1036 C CA . TYR A 1 126 ? -2.264 9.556 -3.309 1.00 89.19 126 TYR A CA 1
ATOM 1037 C C . TYR A 1 126 ? -2.662 8.134 -3.705 1.00 89.19 126 TYR A C 1
ATOM 1039 O O . TYR A 1 126 ? -3.829 7.779 -3.581 1.00 89.19 126 TYR A O 1
ATOM 1047 N N . PHE A 1 127 ? -1.701 7.293 -4.091 1.00 89.75 127 PHE A N 1
ATOM 1048 C CA . PHE A 1 127 ? -1.957 5.881 -4.367 1.00 89.75 127 PHE A CA 1
ATOM 1049 C C . PHE A 1 127 ? -2.508 5.127 -3.154 1.00 89.75 127 PHE A C 1
ATOM 1051 O O . PHE A 1 127 ? -3.489 4.398 -3.274 1.00 89.75 127 PHE A O 1
ATOM 1058 N N . LEU A 1 128 ? -1.896 5.292 -1.979 1.00 91.62 128 LEU A N 1
ATOM 1059 C CA . LEU A 1 128 ? -2.334 4.604 -0.763 1.00 91.62 128 LEU A CA 1
ATOM 1060 C C . LEU A 1 128 ? -3.666 5.153 -0.234 1.00 91.62 128 LEU A C 1
ATOM 1062 O O . LEU A 1 128 ? -4.479 4.370 0.258 1.00 91.62 128 LEU A O 1
ATOM 1066 N N . ILE A 1 129 ? -3.911 6.458 -0.383 1.00 93.00 129 ILE A N 1
ATOM 1067 C CA . ILE A 1 129 ? -5.213 7.083 -0.122 1.00 93.00 129 ILE A CA 1
ATOM 1068 C C . ILE A 1 129 ? -6.271 6.479 -1.045 1.00 93.00 129 ILE A C 1
ATOM 1070 O O . ILE A 1 129 ? -7.293 6.000 -0.564 1.00 93.00 129 ILE A O 1
ATOM 1074 N N . ASP A 1 130 ? -6.015 6.429 -2.353 1.00 90.31 130 ASP A N 1
ATOM 1075 C CA . ASP A 1 130 ? -6.962 5.868 -3.316 1.00 90.31 130 ASP A CA 1
ATOM 1076 C C . ASP A 1 130 ? -7.228 4.385 -3.039 1.00 90.31 130 ASP A C 1
ATOM 1078 O O . ASP A 1 130 ? -8.373 3.948 -3.133 1.00 90.31 130 ASP A O 1
ATOM 1082 N N . LEU A 1 131 ? -6.217 3.611 -2.634 1.00 91.75 131 LEU A N 1
ATOM 1083 C CA . LEU A 1 131 ? -6.429 2.235 -2.191 1.00 91.75 131 LEU A CA 1
ATOM 1084 C C . LEU A 1 131 ? -7.311 2.162 -0.943 1.00 91.75 131 LEU A C 1
ATOM 1086 O O . LEU A 1 131 ? -8.238 1.362 -0.920 1.00 91.75 131 LEU A O 1
ATOM 1090 N N . LEU A 1 132 ? -7.056 2.968 0.087 1.00 93.19 132 LEU A N 1
ATOM 1091 C CA . LEU A 1 132 ? -7.886 2.984 1.295 1.00 93.19 132 LEU A CA 1
ATOM 1092 C C . LEU A 1 132 ? -9.346 3.323 0.974 1.00 93.19 132 LEU A C 1
ATOM 1094 O O . LEU A 1 132 ? -10.247 2.573 1.359 1.00 93.19 132 LEU A O 1
ATOM 1098 N N . GLU A 1 133 ? -9.565 4.396 0.214 1.00 92.50 133 GLU A N 1
ATOM 1099 C CA . GLU A 1 133 ? -10.896 4.870 -0.176 1.00 92.50 133 GLU A CA 1
ATOM 1100 C C . GLU A 1 133 ? -11.648 3.853 -1.032 1.00 92.50 133 GLU A C 1
ATOM 1102 O O . GLU A 1 133 ? -12.839 3.614 -0.832 1.00 92.50 133 GLU A O 1
ATOM 1107 N N . ASN A 1 134 ? -10.941 3.167 -1.930 1.00 90.75 134 ASN A N 1
ATOM 1108 C CA . ASN A 1 134 ? -11.529 2.151 -2.797 1.00 90.75 134 ASN A CA 1
ATOM 1109 C C . ASN A 1 134 ? -11.419 0.735 -2.219 1.00 90.75 134 ASN A C 1
ATOM 1111 O O . ASN A 1 134 ? -11.586 -0.247 -2.935 1.00 90.75 134 ASN A O 1
ATOM 1115 N N . SER A 1 135 ? -11.174 0.586 -0.911 1.00 92.00 135 SER A N 1
ATOM 1116 C CA . SER A 1 135 ? -11.132 -0.728 -0.247 1.00 92.00 135 SER A CA 1
ATOM 1117 C C . SER A 1 135 ? -10.155 -1.725 -0.889 1.00 92.00 135 SER A C 1
ATOM 1119 O O . SER A 1 135 ? -10.423 -2.925 -0.956 1.00 92.00 135 SER A O 1
ATOM 1121 N N . PHE A 1 136 ? -9.009 -1.211 -1.325 1.00 90.50 136 PHE A N 1
ATOM 1122 C CA . PHE A 1 136 ? -7.928 -1.886 -2.039 1.00 90.50 136 PHE A CA 1
ATOM 1123 C C . PHE A 1 136 ? -8.307 -2.419 -3.428 1.00 90.50 136 PHE A C 1
ATOM 1125 O O . PHE A 1 136 ? -7.623 -3.283 -3.976 1.00 90.50 136 PHE A O 1
ATOM 1132 N N . GLU A 1 137 ? -9.370 -1.882 -4.024 1.00 85.94 137 GLU A N 1
ATOM 1133 C CA . GLU A 1 137 ? -9.716 -2.096 -5.426 1.00 85.94 137 GLU A CA 1
ATOM 1134 C C . GLU A 1 137 ? -9.148 -0.941 -6.260 1.00 85.94 137 GLU A C 1
ATOM 1136 O O . GLU A 1 137 ? -9.371 0.230 -5.965 1.00 85.94 137 GLU A O 1
ATOM 1141 N N . ILE A 1 138 ? -8.377 -1.261 -7.299 1.00 73.12 138 ILE A N 1
ATOM 1142 C CA . ILE A 1 138 ? -7.832 -0.261 -8.222 1.00 73.12 138 ILE A CA 1
ATOM 1143 C C . ILE A 1 138 ? -8.771 -0.177 -9.421 1.00 73.12 138 ILE A C 1
ATOM 1145 O O . ILE A 1 138 ? -9.040 -1.198 -10.051 1.00 73.12 138 ILE A O 1
ATOM 1149 N N . SER A 1 139 ? -9.245 1.030 -9.737 1.00 65.88 139 SER A N 1
ATOM 1150 C CA . SER A 1 139 ? -9.984 1.281 -10.979 1.00 65.88 139 SER A CA 1
ATOM 1151 C C . SER A 1 139 ? -9.106 0.964 -12.192 1.00 65.88 139 SER A C 1
ATOM 1153 O O . SER A 1 139 ? -7.930 1.331 -12.211 1.00 65.88 139 SER A O 1
ATOM 1155 N N . ASP A 1 140 ? -9.678 0.331 -13.218 1.00 55.91 140 ASP A N 1
ATOM 1156 C CA . ASP A 1 140 ? -8.964 -0.035 -14.449 1.00 55.91 140 ASP A CA 1
ATOM 1157 C C . ASP A 1 140 ? -8.321 1.178 -15.156 1.00 55.91 140 ASP A C 1
ATOM 1159 O O . ASP A 1 140 ? -7.312 1.024 -15.847 1.00 55.91 140 ASP A O 1
ATOM 1163 N N . ASP A 1 141 ? -8.848 2.383 -14.917 1.00 54.62 141 ASP A N 1
ATOM 1164 C CA . ASP A 1 141 ? -8.384 3.643 -15.511 1.00 54.62 141 ASP A CA 1
ATOM 1165 C C . ASP A 1 141 ? -7.277 4.360 -14.705 1.00 54.62 141 ASP A C 1
ATOM 1167 O O . ASP A 1 141 ? -6.776 5.406 -15.127 1.00 54.62 141 ASP A O 1
ATOM 1171 N N . ALA A 1 142 ? -6.880 3.847 -13.534 1.00 60.91 142 ALA A N 1
ATOM 1172 C CA . ALA A 1 142 ? -5.907 4.518 -12.667 1.00 60.91 142 ALA A CA 1
ATOM 1173 C C . ALA A 1 142 ? -4.446 4.292 -13.123 1.00 60.91 142 ALA A C 1
ATOM 1175 O O . ALA A 1 142 ? -3.973 3.156 -13.218 1.00 60.91 142 ALA A O 1
ATOM 1176 N N . ASP A 1 143 ? -3.674 5.371 -13.334 1.00 69.06 143 ASP A N 1
ATOM 1177 C CA . ASP A 1 143 ? -2.248 5.311 -13.730 1.00 69.06 143 ASP A CA 1
ATOM 1178 C C . ASP A 1 143 ? -1.311 5.046 -12.534 1.00 69.06 143 ASP A C 1
ATOM 1180 O O . ASP A 1 143 ? -0.362 5.782 -12.281 1.00 69.06 143 ASP A O 1
ATOM 1184 N N . TYR A 1 144 ? -1.564 3.964 -11.789 1.00 79.00 144 TYR A N 1
ATOM 1185 C CA . TYR A 1 144 ? -0.719 3.520 -10.669 1.00 79.00 144 TYR A CA 1
ATOM 1186 C C . TYR A 1 144 ? 0.141 2.300 -10.992 1.00 79.00 144 TYR A C 1
ATOM 1188 O O . TYR A 1 144 ? 0.734 1.692 -10.102 1.00 79.00 144 TYR A O 1
ATOM 1196 N N . ASN A 1 145 ? 0.265 1.949 -12.273 1.00 70.69 145 ASN A N 1
ATOM 1197 C CA . ASN A 1 145 ? 0.963 0.742 -12.721 1.00 70.69 145 ASN A CA 1
ATOM 1198 C C . ASN A 1 145 ? 2.390 0.629 -12.158 1.00 70.69 145 ASN A C 1
ATOM 1200 O O . ASN A 1 145 ? 2.791 -0.444 -11.718 1.00 70.69 145 ASN A O 1
ATOM 1204 N N . SER A 1 146 ? 3.140 1.737 -12.093 1.00 70.50 146 SER A N 1
ATOM 1205 C CA . SER A 1 146 ? 4.496 1.743 -11.524 1.00 70.50 146 SER A CA 1
ATOM 1206 C C . SER A 1 146 ? 4.518 1.418 -10.025 1.00 70.50 146 SER A C 1
ATOM 1208 O O . SER A 1 146 ? 5.443 0.754 -9.557 1.00 70.50 146 SER A O 1
ATOM 1210 N N . LEU A 1 147 ? 3.533 1.895 -9.262 1.00 77.62 147 LEU A N 1
ATOM 1211 C CA . LEU A 1 147 ? 3.443 1.665 -7.818 1.00 77.62 147 LEU A CA 1
ATOM 1212 C C . LEU A 1 147 ? 2.896 0.269 -7.524 1.00 77.62 147 LEU A C 1
ATOM 1214 O O . LEU A 1 147 ? 3.422 -0.420 -6.658 1.00 77.62 147 LEU A O 1
ATOM 1218 N N . VAL A 1 148 ? 1.941 -0.198 -8.329 1.00 79.56 148 VAL A N 1
ATOM 1219 C CA . VAL A 1 148 ? 1.464 -1.586 -8.344 1.00 79.56 148 VAL A CA 1
ATOM 1220 C C . VAL A 1 148 ? 2.607 -2.562 -8.612 1.00 79.56 148 VAL A C 1
ATOM 1222 O O . VAL A 1 148 ? 2.748 -3.547 -7.893 1.00 79.56 148 VAL A O 1
ATOM 1225 N N . SER A 1 149 ? 3.457 -2.300 -9.608 1.00 72.75 149 SER A N 1
ATOM 1226 C CA . SER A 1 149 ? 4.628 -3.142 -9.878 1.00 72.75 149 SER A CA 1
ATOM 1227 C C . SER A 1 149 ? 5.628 -3.134 -8.723 1.00 72.75 149 SER A C 1
ATOM 1229 O O . SER A 1 149 ? 6.260 -4.154 -8.460 1.00 72.75 149 SER A O 1
ATOM 1231 N N . ARG A 1 150 ? 5.772 -2.000 -8.027 1.00 74.88 150 ARG A N 1
ATOM 1232 C CA . ARG A 1 150 ? 6.712 -1.850 -6.911 1.00 74.88 150 ARG A CA 1
ATOM 1233 C C . ARG A 1 150 ? 6.225 -2.525 -5.629 1.00 74.88 150 ARG A C 1
ATOM 1235 O O . ARG A 1 150 ? 6.997 -3.233 -4.990 1.00 74.88 150 ARG A O 1
ATOM 1242 N N . TYR A 1 151 ? 4.982 -2.274 -5.237 1.00 77.44 151 TYR A N 1
ATOM 1243 C CA . TYR A 1 151 ? 4.441 -2.673 -3.935 1.00 77.44 151 TYR A CA 1
ATOM 1244 C C . TYR A 1 151 ? 3.560 -3.924 -4.009 1.00 77.44 151 TYR A C 1
ATOM 1246 O O . TYR A 1 151 ? 3.245 -4.527 -2.984 1.00 77.44 151 TYR A O 1
ATOM 1254 N N . GLY A 1 152 ? 3.184 -4.349 -5.215 1.00 79.31 152 GLY A N 1
ATOM 1255 C CA . GLY A 1 152 ? 2.126 -5.327 -5.418 1.00 79.31 152 GLY A CA 1
ATOM 1256 C C . GLY A 1 152 ? 0.747 -4.733 -5.126 1.00 79.31 152 GLY A C 1
ATOM 1257 O O . GLY A 1 152 ? 0.603 -3.553 -4.805 1.00 79.31 152 GLY A O 1
ATOM 1258 N N . ILE A 1 153 ? -0.280 -5.575 -5.222 1.00 79.94 153 ILE A N 1
ATOM 1259 C CA . ILE A 1 153 ? -1.656 -5.231 -4.849 1.00 79.94 153 ILE A CA 1
ATOM 1260 C C . ILE A 1 153 ? -2.096 -6.195 -3.759 1.00 79.94 153 ILE A C 1
ATOM 1262 O O . ILE A 1 153 ? -1.991 -7.415 -3.917 1.00 79.94 153 ILE A O 1
ATOM 1266 N N . PHE A 1 154 ? -2.592 -5.641 -2.658 1.00 86.12 154 PHE A N 1
ATOM 1267 C CA . PHE A 1 154 ? -3.348 -6.403 -1.680 1.00 86.12 154 PHE A CA 1
ATOM 1268 C C . PHE A 1 154 ? -4.805 -6.522 -2.138 1.00 86.12 154 PHE A C 1
ATOM 1270 O O . PHE A 1 154 ? -5.391 -5.555 -2.609 1.00 86.12 154 PHE A O 1
ATOM 1277 N N . SER A 1 155 ? -5.399 -7.699 -1.959 1.00 85.38 155 SER A N 1
ATOM 1278 C CA . SER A 1 155 ? -6.822 -7.929 -2.201 1.00 85.38 155 SER A CA 1
ATOM 1279 C C . SER A 1 155 ? -7.414 -8.752 -1.065 1.00 85.38 155 SER A C 1
ATOM 1281 O O . SER A 1 155 ? -6.815 -9.747 -0.640 1.00 85.38 155 SER A O 1
ATOM 1283 N N . PHE A 1 156 ? -8.616 -8.396 -0.617 1.00 86.81 156 PHE A N 1
ATOM 1284 C CA . PHE A 1 156 ? -9.342 -9.200 0.361 1.00 86.81 156 PHE A CA 1
ATOM 1285 C C . PHE A 1 156 ? -9.689 -10.582 -0.189 1.00 86.81 156 PHE A C 1
ATOM 1287 O O . PHE A 1 156 ? -9.899 -10.784 -1.383 1.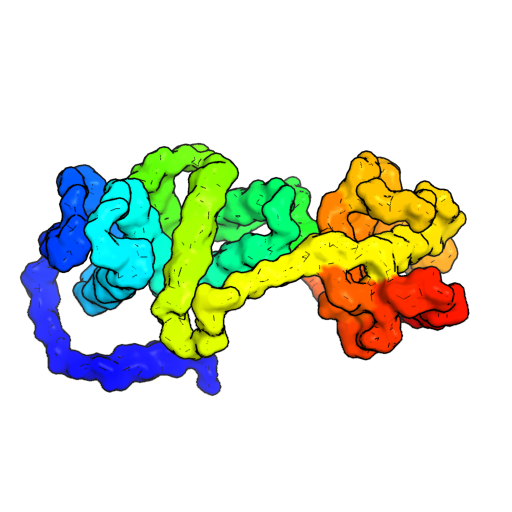00 86.81 156 PHE A O 1
ATOM 1294 N N . LYS A 1 157 ? -9.773 -11.567 0.705 1.00 84.94 157 LYS A N 1
ATOM 1295 C CA . LYS A 1 157 ? -9.912 -12.976 0.309 1.00 84.94 157 LYS A CA 1
ATOM 1296 C C . LYS A 1 157 ? -11.278 -13.327 -0.248 1.00 84.94 157 LYS A C 1
ATOM 1298 O O . LYS A 1 157 ? -11.434 -14.3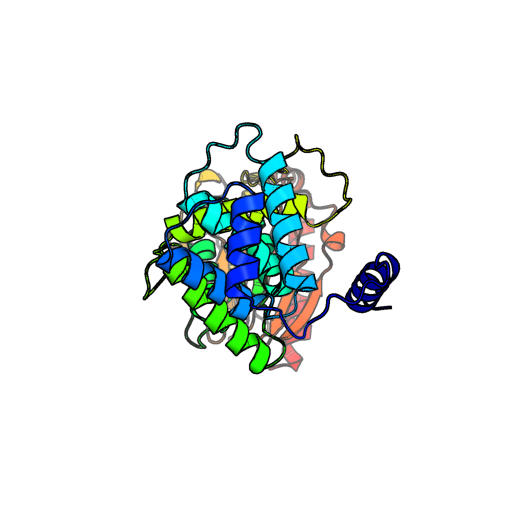52 -0.905 1.00 84.94 157 LYS A O 1
ATOM 1303 N N . ASN A 1 158 ? -12.288 -12.573 0.162 1.00 85.62 158 ASN A N 1
ATOM 1304 C CA . ASN A 1 158 ? -13.674 -12.792 -0.201 1.00 85.62 158 ASN A CA 1
ATOM 1305 C C . ASN A 1 158 ? -14.484 -11.513 0.013 1.00 85.62 158 ASN A C 1
ATOM 1307 O O . ASN A 1 158 ? -14.112 -10.643 0.803 1.00 85.62 158 ASN A O 1
ATOM 1311 N N . GLN A 1 159 ? -15.642 -11.475 -0.640 1.00 87.94 159 GLN A N 1
ATOM 1312 C CA . GLN A 1 159 ? -16.586 -10.363 -0.598 1.00 87.94 159 GLN A CA 1
ATOM 1313 C C . GLN A 1 159 ? -16.997 -9.967 0.828 1.00 87.94 159 GLN A C 1
ATOM 1315 O O . GLN A 1 159 ? -17.100 -8.789 1.149 1.00 87.94 159 GLN A O 1
ATOM 1320 N N . LYS A 1 160 ? -17.175 -10.944 1.723 1.00 88.12 160 LYS A N 1
ATOM 1321 C CA . LYS A 1 160 ? -17.577 -10.682 3.111 1.00 88.12 160 LYS A CA 1
ATOM 1322 C C . LYS A 1 160 ? -16.510 -9.903 3.886 1.00 88.12 160 LYS A C 1
ATOM 1324 O O . LYS A 1 160 ? -16.839 -9.071 4.731 1.00 88.12 160 LYS A O 1
ATOM 1329 N N . GLU A 1 161 ? -15.236 -10.199 3.644 1.00 88.38 161 GLU A N 1
ATOM 1330 C CA . GLU A 1 161 ? -14.120 -9.495 4.273 1.00 88.38 161 GLU A CA 1
ATOM 1331 C C . GLU A 1 161 ? -13.975 -8.069 3.732 1.00 88.38 161 GLU A C 1
ATOM 1333 O O . GLU A 1 161 ? -13.838 -7.147 4.533 1.00 88.38 161 GLU A O 1
ATOM 1338 N N . LEU A 1 162 ? -14.128 -7.891 2.417 1.00 91.94 162 LEU A N 1
ATOM 1339 C CA . LEU A 1 162 ? -14.195 -6.582 1.764 1.00 91.94 162 LEU A CA 1
ATOM 1340 C C . LEU A 1 162 ? -15.329 -5.714 2.338 1.00 91.94 162 LEU A C 1
ATOM 1342 O O . LEU A 1 162 ? -15.110 -4.573 2.733 1.00 91.94 162 LEU A O 1
ATOM 1346 N N . GLU A 1 163 ? -16.540 -6.262 2.451 1.00 92.38 163 GLU A N 1
ATOM 1347 C CA . GLU A 1 163 ? -17.693 -5.551 3.019 1.00 92.38 163 GLU A CA 1
ATOM 1348 C C . GLU A 1 163 ? -17.489 -5.184 4.492 1.00 92.38 163 GLU A C 1
ATOM 1350 O O . GLU A 1 163 ? -17.925 -4.122 4.938 1.00 92.38 163 GLU A O 1
ATOM 1355 N N . SER A 1 164 ? -16.812 -6.049 5.251 1.00 92.31 164 SER A N 1
ATOM 1356 C CA . SER A 1 164 ? -16.449 -5.764 6.642 1.00 92.31 164 SER A CA 1
ATOM 1357 C C . SER A 1 164 ? -15.435 -4.620 6.720 1.00 92.31 164 SER A C 1
ATOM 1359 O O . SER A 1 164 ? -15.583 -3.740 7.563 1.00 92.31 164 SER A O 1
ATOM 1361 N N . PHE A 1 165 ? -14.442 -4.595 5.823 1.00 95.69 165 PHE A N 1
ATOM 1362 C CA . PHE A 1 165 ? -13.484 -3.493 5.741 1.00 95.69 165 PHE A CA 1
ATOM 1363 C C . PHE A 1 165 ? -14.164 -2.170 5.378 1.00 95.69 165 PHE A C 1
ATOM 1365 O O . PHE A 1 165 ? -13.932 -1.177 6.056 1.00 95.69 165 PHE A O 1
ATOM 1372 N N . ARG A 1 166 ? -15.066 -2.160 4.386 1.00 95.25 166 ARG A N 1
ATOM 1373 C CA . ARG A 1 166 ? -15.841 -0.965 3.999 1.00 95.25 166 ARG A CA 1
ATOM 1374 C C . ARG A 1 166 ? -16.608 -0.364 5.173 1.00 95.25 166 ARG A C 1
ATOM 1376 O O . ARG A 1 166 ? -16.545 0.840 5.402 1.00 95.25 166 ARG A O 1
ATOM 1383 N N . LYS A 1 167 ? -17.310 -1.204 5.941 1.00 95.12 167 LYS A N 1
ATOM 1384 C CA . LYS A 1 167 ? -18.027 -0.763 7.149 1.00 95.12 167 LYS A CA 1
ATOM 1385 C C . LYS A 1 167 ? -17.065 -0.178 8.175 1.00 95.12 167 LYS A C 1
ATOM 1387 O O . LYS A 1 167 ? -17.254 0.955 8.601 1.00 95.12 167 LYS A O 1
ATOM 1392 N N . PHE A 1 168 ? -16.001 -0.917 8.491 1.00 96.00 168 PHE A N 1
ATOM 1393 C CA . PHE A 1 168 ? -14.965 -0.474 9.418 1.00 96.00 168 PHE A CA 1
ATOM 1394 C C . PHE A 1 168 ? -14.365 0.881 9.020 1.00 96.00 168 PHE A C 1
ATOM 1396 O O . PHE A 1 168 ? -14.291 1.780 9.854 1.00 96.00 168 PHE A O 1
ATOM 1403 N N . PHE A 1 169 ? -13.957 1.038 7.760 1.00 95.62 169 PHE A N 1
ATOM 1404 C CA . PHE A 1 169 ? -13.289 2.240 7.278 1.00 95.62 169 PHE A CA 1
ATOM 1405 C C . PHE A 1 169 ? -14.229 3.453 7.273 1.00 95.62 169 PHE A C 1
ATOM 1407 O O . PHE A 1 169 ? -13.843 4.526 7.726 1.00 95.62 169 PHE A O 1
ATOM 1414 N N . ASN A 1 170 ? -15.499 3.273 6.895 1.00 93.94 170 ASN A N 1
ATOM 1415 C CA . ASN A 1 170 ? -16.505 4.334 7.001 1.00 93.94 170 ASN A CA 1
ATOM 1416 C C . ASN A 1 170 ? -16.734 4.774 8.453 1.00 93.94 170 ASN A C 1
ATOM 1418 O O . ASN A 1 170 ? -16.804 5.971 8.736 1.00 93.94 170 ASN A O 1
ATOM 1422 N N . THR A 1 171 ? -16.817 3.828 9.393 1.00 94.06 171 THR A N 1
ATOM 1423 C CA . THR A 1 171 ? -16.939 4.160 10.819 1.00 94.06 171 THR A CA 1
ATOM 1424 C C . THR A 1 171 ? -15.678 4.833 11.357 1.00 94.06 171 THR A C 1
ATOM 1426 O O . THR A 1 171 ? -15.788 5.738 12.179 1.00 94.06 171 THR A O 1
ATOM 1429 N N . LEU A 1 172 ? -14.492 4.441 10.881 1.00 94.56 172 LEU A N 1
ATOM 1430 C CA . LEU A 1 172 ? -13.226 5.096 11.214 1.00 94.56 172 LEU A CA 1
ATOM 1431 C C . LEU A 1 172 ? -13.235 6.560 10.762 1.00 94.56 172 LEU A C 1
ATOM 1433 O O . LEU A 1 172 ? -12.964 7.429 11.589 1.00 94.56 172 LEU A O 1
ATOM 1437 N N . LYS A 1 173 ? -13.603 6.839 9.501 1.00 93.50 173 LYS A N 1
ATOM 1438 C CA . LYS A 1 173 ? -13.681 8.215 8.980 1.00 93.50 173 LYS A CA 1
ATOM 1439 C C . LYS A 1 173 ? -14.657 9.065 9.792 1.00 93.50 173 LYS A C 1
ATOM 1441 O O . LYS A 1 173 ? -14.297 10.147 10.241 1.00 93.50 173 LYS A O 1
ATOM 1446 N N . LEU A 1 174 ? -15.849 8.533 10.078 1.00 92.12 174 LEU A N 1
ATOM 1447 C CA . LEU A 1 174 ? -16.843 9.213 10.912 1.00 92.12 174 LEU A CA 1
ATOM 1448 C C . LEU A 1 174 ? -16.305 9.534 12.315 1.00 92.12 174 LEU A C 1
ATOM 1450 O O . LEU A 1 174 ? -16.505 10.636 12.822 1.00 92.12 174 LEU A O 1
ATOM 1454 N N . LEU A 1 175 ? -15.635 8.570 12.952 1.00 91.25 175 LEU A N 1
ATOM 1455 C CA . LEU A 1 175 ? -15.136 8.710 14.318 1.00 91.25 175 LEU A CA 1
ATOM 1456 C C . LEU A 1 175 ? -14.039 9.772 14.426 1.00 91.25 175 LEU A C 1
ATOM 1458 O O . LEU A 1 175 ? -14.014 10.529 15.394 1.00 91.25 175 LEU A O 1
ATOM 1462 N N . LEU A 1 176 ? -13.149 9.811 13.436 1.00 89.94 176 LEU A N 1
ATOM 1463 C CA . LEU A 1 176 ? -12.019 10.736 13.377 1.00 89.94 176 LEU A CA 1
ATOM 1464 C C . LEU A 1 176 ? -12.378 12.068 12.712 1.00 89.94 176 LEU A C 1
ATOM 1466 O O . LEU A 1 176 ? -11.515 12.930 12.584 1.00 89.94 176 LEU A O 1
ATOM 1470 N N . LYS A 1 177 ? -13.651 12.240 12.322 1.00 91.25 177 LYS A N 1
ATOM 1471 C CA . LYS A 1 177 ? -14.164 13.402 11.582 1.00 91.25 177 LYS A CA 1
ATOM 1472 C C . LYS A 1 177 ? -13.377 13.667 10.297 1.00 91.25 177 LYS A C 1
ATOM 1474 O O . LYS A 1 177 ? -13.237 14.816 9.894 1.00 91.25 177 LYS A O 1
ATOM 1479 N N . TYR A 1 178 ? -12.876 12.600 9.684 1.00 91.62 178 TYR A N 1
ATOM 1480 C CA . TYR A 1 178 ? -12.189 12.694 8.411 1.00 91.62 178 TYR A CA 1
ATOM 1481 C C . TYR A 1 178 ? -13.164 13.014 7.289 1.00 91.62 178 TYR A C 1
ATOM 1483 O O . TYR A 1 178 ? -14.368 12.739 7.393 1.00 91.62 178 TYR A O 1
ATOM 1491 N N . ASN A 1 179 ? -12.633 13.566 6.205 1.00 87.38 179 ASN A N 1
ATOM 1492 C CA . ASN A 1 179 ? -13.418 13.894 5.032 1.00 87.38 179 ASN A CA 1
ATOM 1493 C C . ASN A 1 179 ? -14.178 12.656 4.509 1.00 87.38 179 ASN A C 1
ATOM 1495 O O . ASN A 1 179 ? -13.620 11.586 4.248 1.00 87.38 179 ASN A O 1
ATOM 1499 N N . VAL A 1 180 ? -15.503 12.799 4.408 1.00 84.56 180 VAL A N 1
ATOM 1500 C CA . VAL A 1 180 ? -16.414 11.697 4.071 1.00 84.56 180 VAL A CA 1
ATOM 1501 C C . VAL A 1 180 ? -16.204 11.232 2.631 1.00 84.56 180 VAL A C 1
ATOM 1503 O O . VAL A 1 180 ? -16.263 10.027 2.376 1.00 84.56 180 VAL A O 1
ATOM 1506 N N . ASP A 1 181 ? -15.916 12.164 1.723 1.00 84.69 181 ASP A N 1
ATOM 1507 C CA . ASP A 1 181 ? -15.776 11.892 0.295 1.00 84.69 181 ASP A CA 1
ATOM 1508 C C . ASP A 1 181 ? -14.406 11.289 -0.022 1.00 84.69 181 ASP A C 1
ATOM 1510 O O . ASP A 1 181 ? -14.321 10.287 -0.732 1.00 84.69 181 ASP A O 1
ATOM 1514 N N . LYS A 1 182 ? -13.333 11.886 0.514 1.00 88.88 182 LYS A N 1
ATOM 1515 C CA . LYS A 1 182 ? -11.957 11.432 0.291 1.00 88.88 182 LYS A CA 1
ATOM 1516 C C . LYS A 1 182 ? -11.015 11.944 1.377 1.00 88.88 182 LYS A C 1
ATOM 1518 O O . LYS A 1 182 ? -10.948 13.152 1.572 1.00 88.88 182 LYS A O 1
ATOM 1523 N N . LEU A 1 183 ? -10.241 11.044 1.984 1.00 92.00 183 LEU A N 1
ATOM 1524 C CA . LEU A 1 183 ? -9.155 11.358 2.911 1.00 92.00 183 LEU A CA 1
ATOM 1525 C C . LEU A 1 183 ? -8.224 12.441 2.362 1.00 92.00 183 LEU A C 1
ATOM 1527 O O . LEU A 1 183 ? -7.689 12.332 1.252 1.00 92.00 183 LEU A O 1
ATOM 1531 N N . GLU A 1 184 ? -7.969 13.443 3.191 1.00 92.81 184 GLU A N 1
ATOM 1532 C CA . GLU A 1 184 ? -6.934 14.434 2.941 1.00 92.81 184 GLU A CA 1
ATOM 1533 C C . GLU A 1 184 ? -5.545 13.865 3.266 1.00 92.81 184 GLU A C 1
ATOM 1535 O O . GLU A 1 184 ? -5.388 12.910 4.032 1.00 92.81 184 GLU A O 1
ATOM 1540 N N . VAL A 1 185 ? -4.499 14.459 2.682 1.00 89.25 185 VAL A N 1
ATOM 1541 C CA . VAL A 1 185 ? -3.118 13.985 2.878 1.00 89.25 185 VAL A CA 1
ATOM 1542 C C . VAL A 1 185 ? -2.703 14.066 4.350 1.00 89.25 185 VAL A C 1
ATOM 1544 O O . VAL A 1 185 ? -2.089 13.130 4.854 1.00 89.25 185 VAL A O 1
ATOM 1547 N N . GLU A 1 186 ? -3.088 15.129 5.060 1.00 88.88 186 GLU A N 1
ATOM 1548 C CA . GLU A 1 186 ? -2.790 15.297 6.490 1.00 88.88 186 GLU A CA 1
ATOM 1549 C C . GLU A 1 186 ? -3.480 14.227 7.355 1.00 88.88 186 GLU A C 1
ATOM 1551 O O . GLU A 1 186 ? -2.860 13.636 8.244 1.00 88.88 186 GLU A O 1
ATOM 1556 N N . GLU A 1 187 ? -4.747 13.915 7.062 1.00 91.94 187 GLU A N 1
ATOM 1557 C CA . GLU A 1 187 ? -5.511 12.862 7.742 1.00 91.94 187 GLU A CA 1
ATOM 1558 C C . GLU A 1 187 ? -4.854 11.490 7.538 1.00 91.94 187 GLU A C 1
ATOM 1560 O O . GLU A 1 187 ? -4.659 10.727 8.491 1.00 91.94 187 GLU A O 1
ATOM 1565 N N . PHE A 1 188 ? -4.449 11.199 6.298 1.00 92.94 188 PHE A N 1
ATOM 1566 C CA . PHE A 1 188 ? -3.723 9.984 5.952 1.00 92.94 188 PHE A CA 1
ATOM 1567 C C . PHE A 1 188 ? -2.371 9.894 6.668 1.00 92.94 188 PHE A C 1
ATOM 1569 O O . PHE A 1 188 ? -2.050 8.855 7.246 1.00 92.94 188 PHE A O 1
ATOM 1576 N N . GLU A 1 189 ? -1.579 10.965 6.679 1.00 89.19 189 GLU A N 1
ATOM 1577 C CA . GLU A 1 189 ? -0.284 10.991 7.363 1.00 89.19 189 GLU A CA 1
ATOM 1578 C C . GLU A 1 189 ? -0.424 10.775 8.872 1.00 89.19 189 GLU A C 1
ATOM 1580 O O . GLU A 1 189 ? 0.358 10.023 9.464 1.00 89.19 189 GLU A O 1
ATOM 1585 N N . ASN A 1 190 ? -1.443 11.370 9.497 1.00 86.75 190 ASN A N 1
ATOM 1586 C CA . ASN A 1 190 ? -1.728 11.159 10.913 1.00 86.75 190 ASN A CA 1
ATOM 1587 C C . ASN A 1 190 ? -2.089 9.688 11.197 1.00 86.75 190 ASN A C 1
ATOM 1589 O O . ASN A 1 190 ? -1.525 9.059 12.104 1.00 86.75 190 ASN A O 1
ATOM 1593 N N . LEU A 1 191 ? -2.949 9.094 10.361 1.00 91.44 191 LEU A N 1
ATOM 1594 C CA . LEU A 1 191 ? -3.286 7.672 10.434 1.00 91.44 191 LEU A CA 1
ATOM 1595 C C . LEU A 1 191 ? -2.039 6.787 10.286 1.00 91.44 191 LEU A C 1
ATOM 1597 O O . LEU A 1 191 ? -1.801 5.916 11.130 1.00 91.44 191 LEU A O 1
ATOM 1601 N N . MET A 1 192 ? -1.208 7.034 9.271 1.00 90.19 192 MET A N 1
ATOM 1602 C CA . MET A 1 192 ? 0.009 6.258 9.021 1.00 90.19 192 MET A CA 1
ATOM 1603 C C . MET A 1 192 ? 1.022 6.388 10.156 1.00 90.19 192 MET A C 1
ATOM 1605 O O . MET A 1 192 ? 1.587 5.383 10.591 1.00 90.19 192 MET A O 1
ATOM 1609 N N . LYS A 1 193 ? 1.209 7.595 10.703 1.00 84.06 193 LYS A N 1
ATOM 1610 C CA . LYS A 1 193 ? 2.058 7.825 11.877 1.00 84.06 193 LYS A CA 1
ATOM 1611 C C . LYS A 1 193 ? 1.603 6.947 13.039 1.00 84.06 193 LYS A C 1
ATOM 1613 O O . LYS A 1 193 ? 2.424 6.235 13.620 1.00 84.06 193 LYS A O 1
ATOM 1618 N N . ARG A 1 194 ? 0.302 6.925 13.354 1.00 82.25 194 ARG A N 1
ATOM 1619 C CA . ARG A 1 194 ? -0.220 6.076 14.435 1.00 82.25 194 ARG A CA 1
ATOM 1620 C C . ARG A 1 194 ? -0.055 4.587 14.141 1.00 82.25 194 ARG A C 1
ATOM 1622 O O . ARG A 1 194 ? 0.317 3.830 15.044 1.00 82.25 194 ARG A O 1
ATOM 1629 N 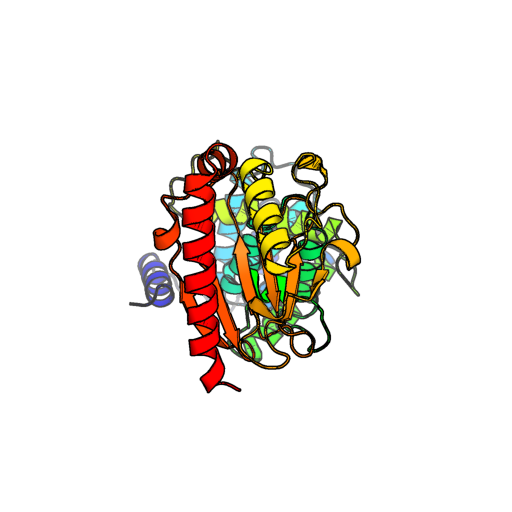N . MET A 1 195 ? -0.286 4.175 12.897 1.00 87.44 195 MET A N 1
ATOM 1630 C CA . MET A 1 195 ? -0.093 2.792 12.465 1.00 87.44 195 MET A CA 1
ATOM 1631 C C . MET A 1 195 ? 1.359 2.327 12.649 1.00 87.44 195 MET A C 1
ATOM 1633 O O . MET A 1 195 ? 1.597 1.246 13.199 1.00 87.44 195 MET A O 1
ATOM 1637 N N . SER A 1 196 ? 2.340 3.150 12.276 1.00 81.50 196 SER A N 1
ATOM 1638 C CA . SER A 1 196 ? 3.761 2.847 12.481 1.00 81.50 196 SER A CA 1
ATOM 1639 C C . SER A 1 196 ? 4.083 2.576 13.950 1.00 81.50 196 SER A C 1
ATOM 1641 O O . SER A 1 196 ? 4.704 1.563 14.268 1.00 81.50 196 SER A O 1
ATOM 1643 N N . PHE A 1 197 ? 3.593 3.419 14.864 1.00 73.88 197 PHE A N 1
ATOM 1644 C CA . PHE A 1 197 ? 3.822 3.240 16.301 1.00 73.88 197 PHE A CA 1
ATOM 1645 C C . PHE A 1 197 ? 3.117 2.003 16.880 1.00 73.88 197 PHE A C 1
ATOM 1647 O O . PHE A 1 197 ? 3.719 1.266 17.659 1.00 73.88 197 PHE A O 1
ATOM 1654 N N . SER A 1 198 ? 1.861 1.739 16.497 1.00 74.69 198 SER A N 1
ATOM 1655 C CA . SER A 1 198 ? 1.119 0.559 16.977 1.00 74.69 198 SER A CA 1
ATOM 1656 C C . SER A 1 198 ? 1.752 -0.757 16.509 1.00 74.69 198 SER A C 1
ATOM 1658 O O . SER A 1 198 ? 1.699 -1.768 17.219 1.00 74.69 198 SER A O 1
ATOM 1660 N N . ASN A 1 199 ? 2.389 -0.769 15.331 1.00 68.25 199 ASN A N 1
ATOM 1661 C CA . ASN A 1 199 ? 3.003 -1.983 14.798 1.00 68.25 199 ASN A CA 1
ATOM 1662 C C . ASN A 1 199 ? 4.188 -2.488 15.629 1.00 68.25 199 ASN A C 1
ATOM 1664 O O . ASN A 1 199 ? 4.299 -3.692 15.876 1.00 68.25 199 ASN A O 1
ATOM 1668 N N . THR A 1 200 ? 5.002 -1.563 16.138 1.00 59.25 200 THR A N 1
ATOM 1669 C CA . THR A 1 200 ? 6.152 -1.842 17.012 1.00 59.25 200 THR A CA 1
ATOM 1670 C C . THR A 1 200 ? 5.759 -2.567 18.307 1.00 59.25 200 THR A C 1
ATOM 1672 O O . THR A 1 200 ? 6.581 -3.247 18.908 1.00 59.25 200 THR A O 1
ATOM 1675 N N . ILE A 1 201 ? 4.499 -2.456 18.743 1.00 56.91 201 ILE A N 1
ATOM 1676 C CA . ILE A 1 201 ? 4.055 -2.905 20.075 1.00 56.91 201 ILE A CA 1
ATOM 1677 C C . ILE A 1 201 ? 3.266 -4.223 20.025 1.00 56.91 201 ILE A C 1
ATOM 1679 O O . ILE A 1 201 ? 3.308 -5.015 20.965 1.00 56.91 201 ILE A O 1
ATOM 1683 N N . SER A 1 202 ? 2.551 -4.498 18.932 1.00 48.72 202 SER A N 1
ATOM 1684 C CA . SER A 1 202 ? 1.683 -5.686 18.809 1.00 48.72 202 SER A CA 1
ATOM 1685 C C . SER A 1 202 ? 2.430 -6.961 18.383 1.00 48.72 202 SER A C 1
ATOM 1687 O O . SER A 1 202 ? 1.978 -8.081 18.642 1.00 48.72 202 SER A O 1
ATOM 1689 N N . THR A 1 203 ? 3.594 -6.816 17.743 1.00 45.34 203 THR A N 1
ATOM 1690 C CA . THR A 1 203 ? 4.441 -7.929 17.291 1.00 45.34 203 THR A CA 1
ATOM 1691 C C . THR A 1 203 ? 5.480 -8.277 18.361 1.00 45.34 203 THR A C 1
ATOM 1693 O O . THR A 1 203 ? 6.646 -7.922 18.265 1.00 45.34 203 THR A O 1
ATOM 1696 N N . GLY A 1 204 ? 5.054 -8.961 19.429 1.00 34.97 204 GLY A N 1
ATOM 1697 C CA . GLY A 1 204 ? 5.971 -9.431 20.474 1.00 34.97 204 GLY A CA 1
ATOM 1698 C C . GLY A 1 204 ? 7.206 -10.142 19.891 1.00 34.97 204 GLY A C 1
ATOM 1699 O O . GLY A 1 204 ? 7.063 -11.154 19.207 1.00 34.97 204 GLY A O 1
ATOM 1700 N N . ASN A 1 205 ? 8.389 -9.599 20.198 1.00 31.17 205 ASN A N 1
ATOM 1701 C CA . ASN A 1 205 ? 9.736 -10.029 19.803 1.00 31.17 205 ASN A CA 1
ATOM 1702 C C . ASN A 1 205 ? 10.052 -10.043 18.295 1.00 31.17 205 ASN A C 1
ATOM 1704 O O . ASN A 1 205 ? 10.089 -11.094 17.656 1.00 31.17 205 ASN A O 1
ATOM 1708 N N . PHE A 1 206 ? 10.499 -8.892 17.797 1.00 30.34 206 PHE A N 1
ATOM 1709 C CA . PHE A 1 206 ? 11.852 -8.798 17.246 1.00 30.34 206 PHE A CA 1
ATOM 1710 C C . PHE A 1 206 ? 12.585 -7.715 18.036 1.00 30.34 206 PHE A C 1
ATOM 1712 O O . PHE A 1 206 ? 12.009 -6.655 18.268 1.00 30.34 206 PHE A O 1
ATOM 1719 N N . ASP A 1 207 ? 13.819 -7.984 18.464 1.00 30.17 207 ASP A N 1
ATOM 1720 C CA . ASP A 1 207 ? 14.734 -6.946 18.936 1.00 30.17 207 ASP A CA 1
ATOM 1721 C C . ASP A 1 207 ? 14.895 -5.912 17.815 1.00 30.17 207 ASP A C 1
ATOM 1723 O O . ASP A 1 207 ? 15.686 -6.074 16.886 1.00 30.17 207 ASP A O 1
ATOM 1727 N N . ILE A 1 208 ? 14.081 -4.866 17.871 1.00 35.38 208 ILE A N 1
ATOM 1728 C CA . ILE A 1 208 ? 14.302 -3.628 17.149 1.00 35.38 208 ILE A CA 1
ATOM 1729 C C . ILE A 1 208 ? 14.701 -2.657 18.243 1.00 35.38 208 ILE A C 1
ATOM 1731 O O . ILE A 1 208 ? 13.860 -2.207 19.018 1.00 35.38 208 ILE A O 1
ATOM 1735 N N . ASP A 1 209 ? 16.006 -2.404 18.335 1.00 30.08 209 ASP A N 1
ATOM 1736 C CA . ASP A 1 209 ? 16.566 -1.304 19.111 1.00 30.08 209 ASP A CA 1
ATOM 1737 C C . ASP A 1 209 ? 15.685 -0.065 18.911 1.00 30.08 209 ASP A C 1
ATOM 1739 O O . ASP A 1 209 ? 15.650 0.518 17.827 1.00 30.08 209 ASP A O 1
ATOM 1743 N N . ILE A 1 210 ? 14.993 0.358 19.970 1.00 35.44 210 ILE A N 1
ATOM 1744 C CA . ILE A 1 210 ? 14.039 1.481 19.968 1.00 35.44 210 ILE A CA 1
ATOM 1745 C C . ILE A 1 210 ? 14.749 2.833 19.692 1.00 35.44 210 ILE A C 1
ATOM 1747 O O . ILE A 1 210 ? 14.104 3.856 19.506 1.00 35.44 210 ILE A O 1
ATOM 1751 N N . ASN A 1 211 ? 16.081 2.827 19.538 1.00 33.94 211 ASN A N 1
ATOM 1752 C CA . ASN A 1 211 ? 16.900 3.963 19.099 1.00 33.94 211 ASN A CA 1
ATOM 1753 C C . ASN A 1 211 ? 17.494 3.822 17.683 1.00 33.94 211 ASN A C 1
ATOM 1755 O O . ASN A 1 211 ? 18.309 4.646 17.270 1.00 33.94 211 ASN A O 1
ATOM 1759 N N . LYS A 1 212 ? 17.084 2.815 16.909 1.00 31.23 212 LYS A N 1
ATOM 1760 C CA . LYS A 1 212 ? 17.233 2.815 15.454 1.00 31.23 212 LYS A CA 1
ATOM 1761 C C . LYS A 1 212 ? 15.843 2.830 14.844 1.00 31.23 212 LYS A C 1
ATOM 1763 O O . LYS A 1 212 ? 15.313 1.804 14.427 1.00 31.23 212 LYS A O 1
ATOM 1768 N N . THR A 1 213 ? 15.303 4.032 14.658 1.00 31.25 213 THR A N 1
ATOM 1769 C CA . THR A 1 213 ? 14.684 4.298 13.363 1.00 31.25 213 THR A CA 1
ATOM 1770 C C . THR A 1 213 ? 15.695 3.805 12.331 1.00 31.25 213 THR A C 1
ATOM 1772 O O . THR A 1 213 ? 16.781 4.364 12.188 1.00 31.25 213 THR A O 1
ATOM 1775 N N . SER A 1 214 ? 15.407 2.705 11.635 1.00 32.81 214 SER A N 1
ATOM 1776 C CA . SER A 1 214 ? 15.992 2.556 10.315 1.00 32.81 214 SER A CA 1
ATOM 1777 C C . SER A 1 214 ? 15.340 3.655 9.486 1.00 32.81 214 SER A C 1
ATOM 1779 O O . SER A 1 214 ? 14.391 3.409 8.748 1.00 32.81 214 SER A O 1
ATOM 1781 N N . THR A 1 215 ? 15.826 4.886 9.640 1.00 34.00 215 THR A N 1
ATOM 1782 C CA . THR A 1 215 ? 15.934 5.785 8.510 1.00 34.00 215 THR A CA 1
ATOM 1783 C C . THR A 1 215 ? 16.715 4.968 7.493 1.00 34.00 215 THR A C 1
ATOM 1785 O O . THR A 1 215 ? 17.942 4.856 7.544 1.00 34.00 215 THR A O 1
ATOM 1788 N N . GLN A 1 216 ? 15.991 4.245 6.632 1.00 40.31 216 GLN A N 1
ATOM 1789 C CA . GLN A 1 216 ? 16.586 3.811 5.390 1.00 40.31 216 GLN A CA 1
ATOM 1790 C C . GLN A 1 216 ? 17.093 5.109 4.799 1.00 40.31 216 GLN A C 1
ATOM 1792 O O . GLN A 1 216 ? 16.335 6.052 4.588 1.00 40.31 216 GLN A O 1
ATOM 1797 N N . ASN A 1 217 ? 18.411 5.221 4.712 1.00 44.06 217 ASN A N 1
ATOM 1798 C CA . ASN A 1 217 ? 19.020 6.402 4.165 1.00 44.06 217 ASN A CA 1
ATOM 1799 C C . ASN A 1 217 ? 18.532 6.452 2.718 1.00 44.06 217 ASN A C 1
ATOM 1801 O O . ASN A 1 217 ? 19.047 5.693 1.918 1.00 44.06 217 ASN A O 1
ATOM 1805 N N . HIS A 1 218 ? 17.504 7.242 2.406 1.00 52.16 218 HIS A N 1
ATOM 1806 C CA . HIS A 1 218 ? 16.992 7.451 1.049 1.00 52.16 218 HIS A CA 1
ATOM 1807 C C . HIS A 1 218 ? 17.722 8.609 0.368 1.00 52.16 218 HIS A C 1
ATOM 1809 O O . HIS A 1 218 ? 17.246 9.143 -0.637 1.00 52.16 218 HIS A O 1
ATOM 1815 N N . SER A 1 219 ? 18.876 9.009 0.918 1.00 64.12 219 SER A N 1
ATOM 1816 C CA . SER A 1 219 ? 19.720 10.001 0.277 1.00 64.12 219 SER A CA 1
ATOM 1817 C C . SER A 1 219 ? 20.076 9.496 -1.114 1.00 64.12 219 SER A C 1
ATOM 1819 O O . SER A 1 219 ? 20.575 8.370 -1.240 1.00 64.12 219 SER A O 1
ATOM 1821 N N . PRO A 1 220 ? 19.820 10.302 -2.153 1.00 77.06 220 PRO A N 1
ATOM 1822 C CA . PRO A 1 220 ? 20.247 9.958 -3.490 1.00 77.06 220 PRO A CA 1
ATOM 1823 C C . PRO A 1 220 ? 21.753 9.698 -3.473 1.00 77.06 220 PRO A C 1
ATOM 1825 O O . PRO A 1 220 ? 22.554 10.475 -2.956 1.00 77.06 220 PRO A O 1
ATOM 1828 N N . ASN A 1 221 ? 22.126 8.558 -4.022 1.00 88.31 221 ASN A N 1
ATOM 1829 C CA . ASN A 1 221 ? 23.478 8.187 -4.341 1.00 88.31 221 ASN A CA 1
ATOM 1830 C C . ASN A 1 221 ? 23.776 8.683 -5.759 1.00 88.31 221 ASN A C 1
ATOM 1832 O O . ASN A 1 221 ? 23.332 8.103 -6.754 1.00 88.31 221 ASN A O 1
ATOM 1836 N N . GLU A 1 222 ? 24.541 9.767 -5.848 1.00 89.44 222 GLU A N 1
ATOM 1837 C CA . GLU A 1 222 ? 24.895 10.389 -7.127 1.00 89.44 222 GLU A CA 1
ATOM 1838 C C . GLU A 1 222 ? 25.583 9.420 -8.094 1.00 89.44 222 GLU A C 1
ATOM 1840 O O . GLU A 1 222 ? 25.414 9.536 -9.307 1.00 89.44 222 GLU A O 1
ATOM 1845 N N . ASP A 1 223 ? 26.336 8.441 -7.583 1.00 92.31 223 ASP A N 1
ATOM 1846 C CA . ASP A 1 223 ? 26.991 7.452 -8.433 1.00 92.31 223 ASP A CA 1
ATOM 1847 C C . ASP A 1 223 ? 25.965 6.511 -9.073 1.00 92.31 223 ASP A C 1
ATOM 1849 O O . ASP A 1 223 ? 26.106 6.148 -10.241 1.00 92.31 223 ASP A O 1
ATOM 1853 N N . VAL A 1 224 ? 24.901 6.139 -8.351 1.00 92.75 224 VAL A N 1
ATOM 1854 C CA . VAL A 1 224 ? 23.795 5.357 -8.927 1.00 92.75 224 VAL A CA 1
ATOM 1855 C C . VAL A 1 224 ? 23.066 6.183 -9.973 1.00 92.75 224 VAL A C 1
ATOM 1857 O O . VAL A 1 224 ? 22.846 5.707 -11.085 1.00 92.75 224 VAL A O 1
ATOM 1860 N N . GLN A 1 225 ? 22.729 7.430 -9.651 1.00 91.44 225 GLN A N 1
ATOM 1861 C CA . GLN A 1 225 ? 22.057 8.334 -10.583 1.00 91.44 225 GLN A CA 1
ATOM 1862 C C . GLN A 1 225 ? 22.871 8.546 -11.866 1.00 91.44 225 GLN A C 1
ATOM 1864 O O . GLN A 1 225 ? 22.309 8.515 -12.964 1.00 91.44 225 GLN A O 1
ATOM 1869 N N . PHE A 1 226 ? 24.194 8.680 -11.743 1.00 93.25 226 PHE A N 1
ATOM 1870 C CA . PHE A 1 226 ? 25.118 8.725 -12.872 1.00 93.25 226 PHE A CA 1
ATOM 1871 C C . PHE A 1 226 ? 25.018 7.460 -13.731 1.00 93.25 226 PHE A C 1
ATOM 1873 O O . PHE A 1 226 ? 24.831 7.552 -14.943 1.00 93.25 226 PHE A O 1
ATOM 1880 N N . VAL A 1 227 ? 25.109 6.277 -13.113 1.00 95.19 227 VAL A N 1
ATOM 1881 C CA . VAL A 1 227 ? 25.064 4.991 -13.827 1.00 95.19 227 VAL A CA 1
ATOM 1882 C C . VAL A 1 227 ? 23.740 4.814 -14.567 1.00 95.19 227 VAL A C 1
ATOM 1884 O O . VAL A 1 227 ? 23.746 4.437 -15.738 1.00 95.19 227 VAL A O 1
ATOM 1887 N N . ILE A 1 228 ? 22.621 5.128 -13.911 1.00 95.19 228 ILE A N 1
ATOM 1888 C CA . ILE A 1 228 ? 21.274 4.988 -14.471 1.00 95.19 228 ILE A CA 1
ATOM 1889 C C . ILE A 1 228 ? 21.041 5.971 -15.625 1.00 95.19 228 ILE A C 1
ATOM 1891 O O . ILE A 1 228 ? 20.494 5.579 -16.653 1.00 95.19 228 ILE A O 1
ATOM 1895 N N . ARG A 1 229 ? 21.492 7.227 -15.512 1.00 94.25 229 ARG A N 1
ATOM 1896 C CA . ARG A 1 229 ? 21.420 8.189 -16.627 1.00 94.25 229 ARG A CA 1
ATOM 1897 C C . ARG A 1 229 ? 22.305 7.798 -17.795 1.00 94.25 229 ARG A C 1
ATOM 1899 O O . ARG A 1 229 ? 21.890 7.928 -18.941 1.00 94.25 229 ARG A O 1
ATOM 1906 N N . LYS A 1 230 ? 23.514 7.312 -17.514 1.00 95.81 230 LYS A N 1
ATOM 1907 C CA . LYS A 1 230 ? 24.408 6.836 -18.567 1.00 95.81 230 LYS A CA 1
ATOM 1908 C C . LYS A 1 230 ? 23.775 5.652 -19.304 1.00 95.81 230 LYS A C 1
ATOM 1910 O O . LYS A 1 230 ? 23.772 5.649 -20.526 1.00 95.81 230 LYS A O 1
ATOM 1915 N N . LEU A 1 231 ? 23.117 4.746 -18.575 1.00 96.69 231 LEU A N 1
ATOM 1916 C CA . LEU A 1 231 ? 22.376 3.636 -19.173 1.00 96.69 231 LEU A CA 1
ATOM 1917 C C . LEU A 1 231 ? 21.167 4.114 -19.996 1.00 96.69 231 LEU A C 1
ATOM 1919 O O . LEU A 1 231 ? 20.902 3.575 -21.067 1.00 96.69 231 LEU A O 1
ATOM 1923 N N . PHE A 1 232 ? 20.450 5.140 -19.526 1.00 96.69 232 PHE A N 1
ATOM 1924 C CA . PHE A 1 232 ? 19.382 5.777 -20.299 1.00 96.69 232 PHE A CA 1
ATOM 1925 C C . PHE A 1 232 ? 19.915 6.296 -21.640 1.00 96.69 232 PHE A C 1
ATOM 1927 O O . PHE A 1 232 ? 19.352 5.955 -22.676 1.00 96.69 232 PHE A O 1
ATOM 1934 N N . ASN A 1 233 ? 21.013 7.062 -21.624 1.00 96.44 233 ASN A N 1
ATOM 1935 C CA . ASN A 1 233 ? 21.660 7.597 -22.827 1.00 96.44 233 ASN A CA 1
ATOM 1936 C C . ASN A 1 233 ? 22.033 6.485 -23.819 1.00 96.44 233 ASN A C 1
ATOM 1938 O O . ASN A 1 233 ? 21.786 6.629 -25.017 1.00 96.44 233 ASN A O 1
ATOM 1942 N N . THR A 1 234 ? 22.555 5.359 -23.320 1.00 96.69 234 THR A N 1
ATOM 1943 C CA . THR A 1 234 ? 22.830 4.169 -24.136 1.00 96.69 234 THR A CA 1
ATOM 1944 C C . THR A 1 234 ? 21.563 3.667 -24.821 1.00 96.69 234 THR A C 1
ATOM 1946 O O . THR A 1 234 ? 21.551 3.528 -26.039 1.00 96.69 234 THR A O 1
ATOM 1949 N N . LEU A 1 235 ? 20.473 3.453 -24.075 1.00 96.81 235 LEU A N 1
ATOM 1950 C CA . LEU A 1 235 ? 19.221 2.913 -24.621 1.00 96.81 235 LEU A CA 1
ATOM 1951 C C . LEU A 1 235 ? 18.561 3.830 -25.657 1.00 96.81 235 LEU A C 1
ATOM 1953 O O . LEU A 1 235 ? 17.939 3.335 -26.594 1.00 96.81 235 LEU A O 1
ATOM 1957 N N . VAL A 1 236 ? 18.704 5.149 -25.524 1.00 96.38 236 VAL A N 1
ATOM 1958 C CA . VAL A 1 236 ? 18.200 6.118 -26.515 1.00 96.38 236 VAL A CA 1
ATOM 1959 C C . VAL A 1 236 ? 19.215 6.442 -27.618 1.00 96.38 236 VAL A C 1
ATOM 1961 O O . VAL A 1 236 ? 18.936 7.286 -28.466 1.00 96.38 236 VAL A O 1
ATOM 1964 N N . ASN A 1 237 ? 20.394 5.810 -27.590 1.00 93.56 237 ASN A N 1
ATOM 1965 C CA . ASN A 1 237 ? 21.525 6.024 -28.496 1.00 93.56 237 ASN A CA 1
ATOM 1966 C C . ASN A 1 237 ? 21.877 7.512 -28.717 1.00 93.56 237 ASN A C 1
ATOM 1968 O O . ASN A 1 237 ? 22.183 7.956 -29.823 1.00 93.56 237 ASN A O 1
ATOM 1972 N N . THR A 1 238 ? 21.784 8.315 -27.656 1.00 91.38 238 THR A N 1
ATOM 1973 C CA . THR A 1 238 ? 22.085 9.753 -27.678 1.00 91.38 238 THR A CA 1
ATOM 1974 C C . THR A 1 238 ? 22.624 10.203 -26.322 1.00 91.38 238 THR A C 1
ATOM 1976 O O . THR A 1 238 ? 22.258 9.662 -25.281 1.00 91.38 238 THR A O 1
ATOM 1979 N N . ASN A 1 239 ? 23.460 11.246 -26.302 1.00 91.00 239 ASN A N 1
ATOM 1980 C CA . ASN A 1 239 ? 23.875 11.913 -25.059 1.00 91.00 239 ASN A CA 1
ATOM 1981 C C . ASN A 1 239 ? 22.759 12.832 -24.536 1.00 91.00 239 ASN A C 1
ATOM 1983 O O . ASN A 1 239 ? 22.937 14.043 -24.433 1.00 91.00 239 ASN A O 1
ATOM 1987 N N . HIS A 1 240 ? 21.588 12.250 -24.272 1.00 94.00 240 HIS A N 1
ATOM 1988 C CA . HIS A 1 240 ? 20.368 12.979 -23.932 1.00 94.00 240 HIS A CA 1
ATOM 1989 C C . HIS A 1 240 ? 20.477 13.698 -22.583 1.00 94.00 240 HIS A C 1
ATOM 1991 O O . HIS A 1 240 ? 20.182 14.887 -22.489 1.00 94.00 240 HIS A O 1
ATOM 1997 N N . PHE A 1 241 ? 20.952 13.004 -21.547 1.00 93.56 241 PHE A N 1
ATOM 1998 C CA . PHE A 1 241 ? 21.235 13.607 -20.247 1.00 93.56 241 PHE A CA 1
ATOM 1999 C C . PHE A 1 241 ? 22.699 14.011 -20.102 1.00 93.56 241 PHE A C 1
ATOM 2001 O O . PHE A 1 241 ? 23.608 13.220 -20.368 1.00 93.56 241 PHE A O 1
ATOM 2008 N N . ASP A 1 242 ? 22.914 15.216 -19.573 1.00 90.38 242 ASP A N 1
ATOM 2009 C CA . ASP A 1 242 ? 24.223 15.690 -19.131 1.00 90.38 242 ASP A CA 1
ATOM 2010 C C . ASP A 1 242 ? 24.635 14.975 -17.832 1.00 90.38 242 ASP A C 1
ATOM 2012 O O . ASP A 1 242 ? 24.070 15.184 -16.753 1.00 90.38 242 ASP A O 1
ATOM 2016 N N . LEU A 1 243 ? 25.638 14.104 -17.943 1.00 91.44 243 LEU A N 1
ATOM 2017 C CA . LEU A 1 243 ? 26.141 13.298 -16.830 1.00 91.44 243 LEU A CA 1
ATOM 2018 C C . LEU A 1 243 ? 26.987 14.105 -15.833 1.00 91.44 243 LEU A C 1
ATOM 2020 O O . LEU A 1 243 ? 27.265 13.607 -14.742 1.00 91.44 243 LEU A O 1
ATOM 2024 N N . SER A 1 244 ? 27.390 15.331 -16.182 1.00 85.56 244 SER A N 1
ATOM 2025 C CA . SER A 1 244 ? 28.143 16.214 -15.284 1.00 85.56 244 SER A CA 1
ATOM 2026 C C . SER A 1 244 ? 27.269 16.890 -14.226 1.00 85.56 244 SER A C 1
ATOM 2028 O O . SER A 1 244 ? 27.808 17.426 -13.262 1.00 85.56 244 SER A O 1
ATOM 2030 N N . LYS A 1 245 ? 25.937 16.820 -14.375 1.00 82.38 245 LYS A N 1
ATOM 2031 C CA . LYS A 1 245 ? 24.972 17.511 -13.511 1.00 82.38 245 LYS A CA 1
ATOM 2032 C C . LYS A 1 245 ? 24.001 16.550 -12.809 1.00 82.38 245 LYS A C 1
ATOM 2034 O O . LYS A 1 245 ? 22.802 16.541 -13.132 1.00 82.38 245 LYS A O 1
ATOM 2039 N N . PRO A 1 246 ? 24.485 15.663 -11.918 1.00 75.50 246 PRO A N 1
ATOM 2040 C CA . PRO A 1 246 ? 23.658 14.656 -11.244 1.00 75.50 246 PRO A CA 1
ATOM 2041 C C . PRO A 1 246 ? 22.501 15.261 -10.432 1.00 75.50 246 PRO A C 1
ATOM 2043 O O . PRO A 1 246 ? 21.453 14.637 -10.305 1.00 75.50 246 PRO A O 1
ATOM 2046 N N . GLU A 1 247 ? 22.626 16.506 -9.970 1.00 76.06 247 GLU A N 1
ATOM 2047 C CA . GLU A 1 247 ? 21.634 17.223 -9.167 1.00 76.06 247 GLU A CA 1
ATOM 2048 C C . GLU A 1 247 ? 20.280 17.441 -9.861 1.00 76.06 247 GLU A C 1
ATOM 2050 O O . GLU A 1 247 ? 19.282 17.717 -9.184 1.00 76.06 247 GLU A O 1
ATOM 2055 N N . TYR A 1 248 ? 20.226 17.318 -11.192 1.00 80.69 248 TYR A N 1
ATOM 2056 C CA . TYR A 1 248 ? 18.983 17.411 -11.962 1.00 80.69 248 TYR A CA 1
ATOM 2057 C C . TYR A 1 248 ? 18.221 16.091 -12.047 1.00 80.69 248 TYR A C 1
ATOM 2059 O O . TYR A 1 248 ? 17.135 16.085 -12.617 1.00 80.69 248 TYR A O 1
ATOM 2067 N N . PHE A 1 249 ? 18.765 14.984 -11.527 1.00 83.69 249 PHE A N 1
ATOM 2068 C CA . PHE A 1 249 ? 18.185 13.664 -11.750 1.00 83.69 249 PHE A CA 1
ATOM 2069 C C . PHE A 1 249 ? 16.728 13.639 -11.301 1.00 83.69 249 PHE A C 1
ATOM 2071 O O . PHE A 1 249 ? 16.411 13.953 -10.154 1.00 83.69 249 PHE A O 1
ATOM 2078 N N . GLY A 1 250 ? 15.834 13.262 -12.216 1.00 75.25 250 GLY A N 1
ATOM 2079 C CA . GLY A 1 250 ? 14.422 13.109 -11.906 1.00 75.25 250 GLY A CA 1
ATOM 2080 C C . GLY A 1 250 ? 13.698 14.436 -11.665 1.00 75.25 250 GLY A C 1
ATOM 2081 O O . GLY A 1 250 ? 12.540 14.399 -11.252 1.00 75.25 250 GLY A O 1
ATOM 2082 N N . LYS A 1 251 ? 14.347 15.584 -11.896 1.00 83.00 251 LYS A N 1
ATOM 2083 C CA . LYS A 1 251 ? 13.750 16.930 -11.827 1.00 83.00 251 LYS A CA 1
ATOM 2084 C C . LYS A 1 251 ? 13.366 17.461 -13.209 1.00 83.00 251 LYS A C 1
ATOM 2086 O O . LYS A 1 251 ? 12.707 18.492 -13.300 1.00 83.00 251 LYS A O 1
ATOM 2091 N N . GLU A 1 252 ? 13.767 16.768 -14.271 1.00 87.06 252 GLU A N 1
ATOM 2092 C CA . GLU A 1 252 ? 13.429 17.112 -15.649 1.00 87.06 252 GLU A CA 1
ATOM 2093 C C . GLU A 1 252 ? 11.955 16.824 -15.951 1.00 87.06 252 GLU A C 1
ATOM 2095 O O . GLU A 1 252 ? 11.298 15.989 -15.301 1.00 87.06 252 GLU A O 1
ATOM 2100 N N . LYS A 1 253 ? 11.430 17.508 -16.974 1.00 86.38 253 LYS A N 1
ATOM 2101 C CA . LYS A 1 253 ? 10.037 17.336 -17.384 1.00 86.38 253 LYS A CA 1
ATOM 2102 C C . LYS A 1 253 ? 9.799 15.909 -17.871 1.00 86.38 253 LYS A C 1
ATOM 2104 O O . LYS A 1 253 ? 10.718 15.192 -18.276 1.00 86.38 253 LYS A O 1
ATOM 2109 N N . LYS A 1 254 ? 8.543 15.465 -17.829 1.00 85.44 254 LYS A N 1
ATOM 2110 C CA . LYS A 1 254 ? 8.184 14.084 -18.180 1.00 85.44 254 LYS A CA 1
ATOM 2111 C C . LYS A 1 254 ? 8.636 13.725 -19.599 1.00 85.44 254 LYS A C 1
ATOM 2113 O O . LYS A 1 254 ? 9.163 12.639 -19.796 1.00 85.44 254 LYS A O 1
ATOM 2118 N N . GLU A 1 255 ? 8.502 14.650 -20.543 1.00 88.12 255 GLU A N 1
ATOM 2119 C CA . GLU A 1 255 ? 8.841 14.484 -21.962 1.00 88.12 255 GLU A CA 1
ATOM 2120 C C . GLU A 1 255 ? 10.356 14.369 -22.205 1.00 88.12 255 GLU A C 1
ATOM 2122 O O . GLU A 1 255 ? 10.804 13.893 -23.251 1.00 88.12 255 GLU A O 1
ATOM 2127 N N . GLU A 1 256 ? 11.164 14.827 -21.248 1.00 89.38 256 GLU A N 1
ATOM 2128 C CA . GLU A 1 256 ? 12.619 14.677 -21.249 1.00 89.38 256 GLU A CA 1
ATOM 2129 C C . GLU A 1 256 ? 13.021 13.355 -20.600 1.00 89.38 256 GLU A C 1
ATOM 2131 O O . GLU A 1 256 ? 13.961 12.711 -21.051 1.00 89.38 256 GLU A O 1
ATOM 2136 N N . ARG A 1 257 ? 12.290 12.920 -19.571 1.00 92.75 257 ARG A N 1
ATOM 2137 C CA . ARG A 1 257 ? 12.543 11.655 -18.871 1.00 92.75 257 ARG A CA 1
ATOM 2138 C C . ARG A 1 257 ? 12.000 10.431 -19.573 1.00 92.75 257 ARG A C 1
ATOM 2140 O O . ARG A 1 257 ? 12.346 9.338 -19.146 1.00 92.75 257 ARG A O 1
ATOM 2147 N N . GLU A 1 258 ? 11.172 10.595 -20.595 1.00 95.62 258 GLU A N 1
ATOM 2148 C CA . GLU A 1 258 ? 10.519 9.523 -21.338 1.00 95.62 258 GLU A CA 1
ATOM 2149 C C . GLU A 1 258 ? 10.860 9.634 -22.824 1.00 95.62 258 GLU A C 1
ATOM 2151 O O . GLU A 1 258 ? 10.542 10.638 -23.464 1.00 95.62 258 GLU A O 1
ATOM 2156 N N . LYS A 1 259 ? 11.536 8.620 -23.370 1.00 96.75 259 LYS A N 1
ATOM 2157 C CA . LYS A 1 259 ? 12.009 8.615 -24.758 1.00 96.75 259 LYS A CA 1
ATOM 2158 C C . LYS A 1 259 ? 11.821 7.250 -25.419 1.00 96.75 259 LYS A C 1
ATOM 2160 O O . LYS A 1 259 ? 11.837 6.232 -24.725 1.00 96.75 259 LYS A O 1
ATOM 2165 N N . PRO A 1 260 ? 11.675 7.209 -26.754 1.00 96.75 260 PRO A N 1
ATOM 2166 C CA . PRO A 1 260 ? 11.789 5.969 -27.505 1.00 96.75 260 PRO A CA 1
ATOM 2167 C C . PRO A 1 260 ? 13.177 5.346 -27.331 1.00 96.75 260 PRO A C 1
ATOM 2169 O O . PRO A 1 260 ? 14.186 6.051 -27.363 1.00 96.75 260 PRO A O 1
ATOM 2172 N N . ILE A 1 261 ? 13.219 4.027 -27.163 1.00 96.38 261 ILE A N 1
ATOM 2173 C CA . ILE A 1 261 ? 14.456 3.244 -27.204 1.00 96.38 261 ILE A CA 1
ATOM 2174 C C . ILE A 1 261 ? 14.937 3.153 -28.658 1.00 96.38 261 ILE A C 1
ATOM 2176 O O . ILE A 1 261 ? 14.125 3.068 -29.581 1.00 96.38 261 ILE A O 1
ATOM 2180 N N . SER A 1 262 ? 16.257 3.170 -28.865 1.00 95.25 262 SER A N 1
ATOM 2181 C CA . SER A 1 262 ? 16.856 2.975 -30.188 1.00 95.25 262 SER A CA 1
ATOM 2182 C C . SER A 1 262 ? 16.426 1.640 -30.792 1.00 95.25 262 SER A C 1
ATOM 2184 O O . SER A 1 262 ? 16.374 0.619 -30.101 1.00 95.25 262 SER A O 1
ATOM 2186 N N . LEU A 1 263 ? 16.194 1.628 -32.107 1.00 89.94 263 LEU A N 1
ATOM 2187 C CA . LEU A 1 263 ? 15.851 0.417 -32.858 1.00 89.94 263 LEU A CA 1
ATOM 2188 C C . LEU A 1 263 ? 16.895 -0.699 -32.680 1.00 89.94 263 LEU A C 1
ATOM 2190 O O . LEU A 1 263 ? 16.536 -1.870 -32.748 1.00 89.94 263 LEU A O 1
ATOM 2194 N N . ASP A 1 264 ? 18.146 -0.344 -32.370 1.00 89.38 264 ASP A N 1
ATOM 2195 C CA . ASP A 1 264 ? 19.245 -1.283 -32.104 1.00 89.38 264 ASP A CA 1
ATOM 2196 C C . ASP A 1 264 ? 18.960 -2.241 -30.932 1.00 89.38 264 ASP A C 1
ATOM 2198 O O . ASP A 1 264 ? 19.517 -3.338 -30.873 1.00 89.38 264 ASP A O 1
ATOM 2202 N N . PHE A 1 265 ? 18.089 -1.844 -29.998 1.00 90.25 265 PHE A N 1
ATOM 2203 C CA . PHE A 1 265 ? 17.757 -2.625 -28.803 1.00 90.25 265 PHE A CA 1
ATOM 2204 C C . PHE A 1 265 ? 16.355 -3.249 -28.848 1.00 90.25 265 PHE A C 1
ATOM 2206 O O . PHE A 1 265 ? 16.006 -4.032 -27.962 1.00 90.25 265 PHE A O 1
ATOM 2213 N N . ILE A 1 266 ? 15.545 -2.936 -29.865 1.00 86.75 266 ILE A N 1
ATOM 2214 C CA . ILE A 1 266 ? 14.180 -3.456 -29.992 1.00 86.75 266 ILE A CA 1
ATOM 2215 C C . ILE A 1 266 ? 14.213 -4.834 -30.655 1.00 86.75 266 ILE A C 1
ATOM 2217 O O . ILE A 1 266 ? 14.668 -4.999 -31.783 1.00 86.75 266 ILE A O 1
ATOM 2221 N N . LYS A 1 267 ? 13.669 -5.837 -29.962 1.00 84.69 267 LYS A N 1
ATOM 2222 C CA . LYS A 1 267 ? 13.578 -7.221 -30.463 1.00 84.69 267 LYS A CA 1
ATOM 2223 C C . LYS A 1 267 ? 12.160 -7.698 -30.746 1.00 84.69 267 LYS A C 1
ATOM 2225 O O . LYS A 1 267 ? 11.989 -8.735 -31.383 1.00 84.69 267 LYS A O 1
ATOM 2230 N N . ILE A 1 268 ? 11.162 -6.969 -30.261 1.00 86.31 268 ILE A N 1
ATOM 2231 C CA . ILE A 1 268 ? 9.743 -7.274 -30.418 1.00 86.31 268 ILE A CA 1
ATOM 2232 C C . ILE A 1 268 ? 9.093 -6.019 -30.993 1.00 86.31 268 ILE A C 1
ATOM 2234 O O . ILE A 1 268 ? 9.237 -4.934 -30.432 1.00 86.31 268 ILE A O 1
ATOM 2238 N N . ALA A 1 269 ? 8.429 -6.141 -32.141 1.00 85.06 269 ALA A N 1
ATOM 2239 C CA . ALA A 1 269 ? 7.839 -4.987 -32.807 1.00 85.06 269 ALA A CA 1
ATOM 2240 C C . ALA A 1 269 ? 6.799 -4.310 -31.897 1.00 85.06 269 ALA A C 1
ATOM 2242 O O . ALA A 1 269 ? 5.877 -4.966 -31.427 1.00 85.06 269 ALA A O 1
ATOM 2243 N N . ASN A 1 270 ? 6.943 -2.997 -31.686 1.00 84.75 270 ASN A N 1
ATOM 2244 C CA . ASN A 1 270 ? 6.069 -2.152 -30.853 1.00 84.75 270 ASN A CA 1
ATOM 2245 C C . ASN A 1 270 ? 6.022 -2.488 -29.348 1.00 84.75 270 ASN A C 1
ATOM 2247 O O . ASN A 1 270 ? 5.182 -1.938 -28.635 1.00 84.75 270 ASN A O 1
ATOM 2251 N N . GLU A 1 271 ? 6.931 -3.325 -28.848 1.00 93.62 271 GLU A N 1
ATOM 2252 C CA . GLU A 1 271 ? 6.969 -3.741 -27.444 1.00 93.62 271 GLU A CA 1
ATOM 2253 C C . GLU A 1 271 ? 8.310 -3.370 -26.795 1.00 93.62 271 GLU A C 1
ATOM 2255 O O . GLU A 1 271 ? 9.354 -3.400 -27.447 1.00 93.62 271 GLU A O 1
ATOM 2260 N N . TYR A 1 272 ? 8.282 -3.007 -25.508 1.00 95.19 272 TYR A N 1
ATOM 2261 C CA . TYR A 1 272 ? 9.439 -2.551 -24.725 1.00 95.19 272 TYR A CA 1
ATOM 2262 C C . TYR A 1 272 ? 10.231 -1.438 -25.425 1.00 95.19 272 TYR A C 1
ATOM 2264 O O . TYR A 1 272 ? 11.458 -1.425 -25.409 1.00 95.19 272 TYR A O 1
ATOM 2272 N N . ASN A 1 273 ? 9.515 -0.520 -26.073 1.00 95.19 273 ASN A N 1
ATOM 2273 C CA . ASN A 1 273 ? 10.059 0.490 -26.976 1.00 95.19 273 ASN A CA 1
ATOM 2274 C C . ASN A 1 273 ? 10.158 1.891 -26.355 1.00 95.19 273 ASN A C 1
ATOM 2276 O O . ASN A 1 273 ? 10.637 2.811 -27.015 1.00 95.19 273 ASN A O 1
ATOM 2280 N N . ILE A 1 274 ? 9.723 2.071 -25.107 1.00 97.19 274 ILE A N 1
ATOM 2281 C CA . ILE A 1 274 ? 9.835 3.326 -24.359 1.00 97.19 274 ILE A CA 1
ATOM 2282 C C . ILE A 1 274 ? 10.708 3.107 -23.133 1.00 97.19 274 ILE A C 1
ATOM 2284 O O . ILE A 1 274 ? 10.531 2.132 -22.407 1.00 97.19 274 ILE A O 1
ATOM 2288 N N . VAL A 1 275 ? 11.609 4.049 -22.869 1.00 97.19 275 VAL A N 1
ATOM 2289 C CA . VAL A 1 275 ? 12.388 4.125 -21.636 1.00 97.19 275 VAL A CA 1
ATOM 2290 C C . VAL A 1 275 ? 12.006 5.374 -20.850 1.00 97.19 275 VAL A C 1
ATOM 2292 O O . VAL A 1 275 ? 11.855 6.457 -21.416 1.00 97.19 275 VAL A O 1
ATOM 2295 N N . ARG A 1 276 ? 11.850 5.233 -19.530 1.00 95.69 276 ARG A N 1
ATOM 2296 C CA . ARG A 1 276 ? 11.509 6.318 -18.610 1.00 95.69 276 ARG A CA 1
ATOM 2297 C C . ARG A 1 276 ? 12.396 6.329 -17.368 1.00 95.69 276 ARG A C 1
ATOM 2299 O O . ARG A 1 276 ? 12.392 5.379 -16.583 1.00 95.69 276 ARG A O 1
ATOM 2306 N N . LEU A 1 277 ? 13.087 7.441 -17.137 1.00 91.81 277 LEU A N 1
ATOM 2307 C CA . LEU A 1 277 ? 13.859 7.696 -15.917 1.00 91.81 277 LEU A CA 1
ATOM 2308 C C . LEU A 1 277 ? 12.927 7.933 -14.714 1.00 91.81 277 LEU A C 1
ATOM 2310 O O . LEU A 1 277 ? 11.907 8.612 -14.853 1.00 91.81 277 LEU A O 1
ATOM 2314 N N . THR A 1 278 ? 13.257 7.428 -13.521 1.00 85.44 278 THR A N 1
ATOM 2315 C CA . THR A 1 278 ? 12.482 7.713 -12.291 1.00 85.44 278 THR A CA 1
ATOM 2316 C C . THR A 1 278 ? 12.536 9.195 -11.887 1.00 85.44 278 THR A C 1
ATOM 2318 O O . THR A 1 278 ? 13.458 9.907 -12.268 1.00 85.44 278 THR A O 1
ATOM 2321 N N . GLN A 1 279 ? 11.546 9.668 -11.123 1.00 83.00 279 GLN A N 1
ATOM 2322 C CA . GLN A 1 279 ? 11.439 11.066 -10.674 1.00 83.00 279 GLN A CA 1
ATOM 2323 C C . GLN A 1 279 ? 12.033 11.276 -9.270 1.00 83.00 279 GLN A C 1
ATOM 2325 O O . GLN A 1 279 ? 12.096 10.335 -8.475 1.00 83.00 279 GLN A O 1
ATOM 2330 N N . GLY A 1 280 ? 12.407 12.517 -8.942 1.00 74.44 280 GLY A N 1
ATOM 2331 C CA . GLY A 1 280 ? 12.784 12.934 -7.588 1.00 74.44 280 GLY A CA 1
ATOM 2332 C C . GLY A 1 280 ? 13.980 12.159 -7.025 1.00 74.44 280 GLY A C 1
ATOM 2333 O O . GLY A 1 280 ? 15.005 12.033 -7.684 1.00 74.44 280 GLY A O 1
ATOM 2334 N N . LYS A 1 281 ? 13.838 11.611 -5.807 1.00 66.19 281 LYS A N 1
ATOM 2335 C CA . LYS A 1 281 ? 14.864 10.778 -5.140 1.00 66.19 281 LYS A CA 1
ATOM 2336 C C . LYS A 1 281 ? 14.981 9.355 -5.723 1.00 66.19 281 LYS A C 1
ATOM 2338 O O . LYS A 1 281 ? 15.760 8.552 -5.218 1.00 66.19 281 LYS A O 1
ATOM 2343 N N . GLY A 1 282 ? 14.194 9.010 -6.749 1.00 73.62 282 GLY A N 1
ATOM 2344 C CA . GLY A 1 282 ? 14.295 7.721 -7.433 1.00 73.62 282 GLY A CA 1
ATOM 2345 C C . GLY A 1 282 ? 15.676 7.512 -8.060 1.00 73.62 282 GLY A C 1
ATOM 2346 O O . GLY A 1 282 ? 16.378 8.469 -8.369 1.00 73.62 282 GLY A O 1
ATOM 2347 N N . GLN A 1 283 ? 16.073 6.252 -8.246 1.00 87.06 283 GLN A N 1
ATOM 2348 C CA . GLN A 1 283 ? 17.386 5.892 -8.793 1.00 87.06 283 GLN A CA 1
ATOM 2349 C C . GLN A 1 283 ? 17.287 4.715 -9.766 1.00 87.06 283 GLN A C 1
ATOM 2351 O O . GLN A 1 283 ? 18.021 3.732 -9.666 1.00 87.06 283 GLN A O 1
ATOM 2356 N N . GLY A 1 284 ? 16.307 4.768 -10.663 1.00 91.50 284 GLY A N 1
ATOM 2357 C CA . GLY A 1 284 ? 16.037 3.676 -11.583 1.00 91.50 284 GLY A CA 1
ATOM 2358 C C . GLY A 1 284 ? 15.503 4.120 -12.933 1.00 91.50 284 GLY A C 1
ATOM 2359 O O . GLY A 1 284 ? 15.349 5.307 -13.233 1.00 91.50 284 GLY A O 1
ATOM 2360 N N . LEU A 1 285 ? 15.218 3.115 -13.743 1.00 93.00 285 LEU A N 1
ATOM 2361 C CA . LEU A 1 285 ? 14.822 3.233 -15.132 1.00 93.00 285 LEU A CA 1
ATOM 2362 C C . LEU A 1 285 ? 13.773 2.167 -15.438 1.00 93.00 285 LEU A C 1
ATOM 2364 O O . LEU A 1 285 ? 13.963 0.990 -15.134 1.00 93.00 285 LEU A O 1
ATOM 2368 N N . ASN A 1 286 ? 12.663 2.604 -16.023 1.00 94.25 286 ASN A N 1
ATOM 2369 C CA . ASN A 1 286 ? 11.587 1.749 -16.506 1.00 94.25 286 ASN A CA 1
ATOM 2370 C C . ASN A 1 286 ? 11.697 1.619 -18.021 1.00 94.25 286 ASN A C 1
ATOM 2372 O O . ASN A 1 286 ? 11.930 2.613 -18.701 1.00 94.25 286 ASN A O 1
ATOM 2376 N N . ILE A 1 287 ? 11.467 0.427 -18.547 1.00 96.75 287 ILE A N 1
ATOM 2377 C CA . ILE A 1 287 ? 11.299 0.163 -19.973 1.00 96.75 287 ILE A CA 1
ATOM 2378 C C . ILE A 1 287 ? 9.923 -0.456 -20.148 1.00 96.75 287 ILE A C 1
ATOM 2380 O O . ILE A 1 287 ? 9.573 -1.355 -19.390 1.00 96.75 287 ILE A O 1
ATOM 2384 N N . TYR A 1 288 ? 9.127 0.013 -21.099 1.00 95.81 288 TYR A N 1
ATOM 2385 C CA . TYR A 1 288 ? 7.777 -0.501 -21.295 1.00 95.81 288 TYR A CA 1
ATOM 2386 C C . TYR A 1 288 ? 7.284 -0.331 -22.731 1.00 95.81 288 TYR A C 1
ATOM 2388 O O . TYR A 1 288 ? 7.871 0.404 -23.526 1.00 95.81 288 TYR A O 1
ATOM 2396 N N . SER A 1 289 ? 6.201 -1.025 -23.068 1.00 94.50 289 SER A N 1
ATOM 2397 C CA . SER A 1 289 ? 5.565 -0.931 -24.384 1.00 94.50 289 SER A CA 1
ATOM 2398 C C . SER A 1 289 ? 4.611 0.252 -24.455 1.00 94.50 289 SER A C 1
ATOM 2400 O O . SER A 1 289 ? 3.726 0.395 -23.610 1.00 94.50 289 SER A O 1
ATOM 2402 N N . GLN A 1 290 ? 4.749 1.089 -25.484 1.00 90.88 290 GLN A N 1
ATOM 2403 C CA . GLN A 1 290 ? 3.961 2.315 -25.644 1.00 90.88 290 GLN A CA 1
ATOM 2404 C C . GLN A 1 290 ? 2.444 2.075 -25.577 1.00 90.88 290 GLN A C 1
ATOM 2406 O O . GLN A 1 290 ? 1.730 2.844 -24.937 1.00 90.88 290 GLN A O 1
ATOM 2411 N N . ASN A 1 291 ? 1.969 0.990 -26.195 1.00 86.50 291 ASN A N 1
ATOM 2412 C CA . ASN A 1 291 ? 0.545 0.652 -26.263 1.00 86.50 291 ASN A CA 1
ATOM 2413 C C . ASN A 1 291 ? 0.053 -0.159 -25.054 1.00 86.50 291 ASN A C 1
ATOM 2415 O O . ASN A 1 291 ? -1.151 -0.296 -24.858 1.00 86.50 291 ASN A O 1
ATOM 2419 N N . ASN A 1 292 ? 0.965 -0.709 -24.247 1.00 87.81 292 ASN A N 1
ATOM 2420 C CA . ASN A 1 292 ? 0.628 -1.520 -23.083 1.00 87.81 292 ASN A CA 1
ATOM 2421 C C . ASN A 1 292 ? 1.737 -1.447 -22.028 1.00 87.81 292 ASN A C 1
ATOM 2423 O O . ASN A 1 292 ? 2.653 -2.267 -21.990 1.00 87.81 292 ASN A O 1
ATOM 2427 N N . LYS A 1 293 ? 1.618 -0.493 -21.104 1.00 86.69 293 LYS A N 1
ATOM 2428 C CA . LYS A 1 293 ? 2.616 -0.281 -20.044 1.00 86.69 293 LYS A CA 1
ATOM 2429 C C . LYS A 1 293 ? 2.730 -1.440 -19.046 1.00 86.69 293 LYS A C 1
ATOM 2431 O O . LYS A 1 293 ? 3.676 -1.463 -18.265 1.00 86.69 293 LYS A O 1
ATOM 2436 N N . SER A 1 294 ? 1.787 -2.390 -19.051 1.00 85.19 294 SER A N 1
ATOM 2437 C CA . SER A 1 294 ? 1.897 -3.610 -18.236 1.00 85.19 294 SER A CA 1
ATOM 2438 C C . SER A 1 294 ? 2.956 -4.583 -18.763 1.00 85.19 294 SER A C 1
ATOM 2440 O O . SER A 1 294 ? 3.371 -5.488 -18.035 1.00 85.19 294 SER A O 1
ATOM 2442 N N . ASN A 1 295 ? 3.412 -4.368 -19.999 1.00 91.62 295 ASN A N 1
ATOM 2443 C CA . ASN A 1 295 ? 4.597 -4.995 -20.554 1.00 91.62 295 ASN A CA 1
ATOM 2444 C C . ASN A 1 295 ? 5.792 -4.125 -20.177 1.00 91.62 295 ASN A C 1
ATOM 2446 O O . ASN A 1 295 ? 6.000 -3.066 -20.771 1.00 91.62 295 ASN A O 1
ATOM 2450 N N . SER A 1 296 ? 6.524 -4.517 -19.135 1.00 94.12 296 SER A N 1
ATOM 2451 C CA . SER A 1 296 ? 7.548 -3.657 -18.541 1.00 94.12 296 SER A CA 1
ATOM 2452 C C . SER A 1 296 ? 8.773 -4.398 -18.014 1.00 94.12 296 SER A C 1
ATOM 2454 O O . SER A 1 296 ? 8.732 -5.597 -17.732 1.00 94.12 296 SER A O 1
ATOM 2456 N N . ILE A 1 297 ? 9.869 -3.647 -17.894 1.00 94.88 297 ILE A N 1
ATOM 2457 C CA . ILE A 1 297 ? 11.137 -4.019 -17.273 1.00 94.88 297 ILE A CA 1
ATOM 2458 C C . ILE A 1 297 ? 11.601 -2.871 -16.377 1.00 94.88 297 ILE A C 1
ATOM 2460 O O . ILE A 1 297 ? 11.474 -1.703 -16.743 1.00 94.88 297 ILE A O 1
ATOM 2464 N N . TYR A 1 298 ? 12.163 -3.196 -15.215 1.00 92.31 298 TYR A N 1
ATOM 2465 C CA . TYR A 1 298 ? 12.693 -2.207 -14.278 1.00 92.31 298 TYR A CA 1
ATOM 2466 C C . TYR A 1 298 ? 14.102 -2.567 -13.807 1.00 92.31 298 TYR A C 1
ATOM 2468 O O . TYR A 1 298 ? 14.396 -3.733 -13.541 1.00 92.31 298 TYR A O 1
ATOM 2476 N N . ILE A 1 299 ? 14.954 -1.548 -13.684 1.00 92.25 299 ILE A N 1
ATOM 2477 C CA . ILE A 1 299 ? 16.259 -1.622 -13.022 1.00 92.25 299 ILE A CA 1
ATOM 2478 C C . ILE A 1 299 ? 16.450 -0.402 -12.113 1.00 92.25 299 ILE A C 1
ATOM 2480 O O . ILE A 1 299 ? 16.092 0.722 -12.467 1.00 92.25 299 ILE A O 1
ATOM 2484 N N . SER A 1 300 ? 17.030 -0.626 -10.938 1.00 89.75 300 SER A N 1
ATOM 2485 C CA . SER A 1 300 ? 17.244 0.370 -9.882 1.00 89.75 300 SER A CA 1
ATOM 2486 C C . SER A 1 300 ? 18.620 0.218 -9.241 1.00 89.75 300 SER A C 1
ATOM 2488 O O . SER A 1 300 ? 19.297 -0.790 -9.443 1.00 89.75 300 SER A O 1
ATOM 2490 N N . GLY A 1 301 ? 19.042 1.212 -8.462 1.00 88.31 301 GLY A N 1
ATOM 2491 C CA . GLY A 1 301 ? 20.079 1.036 -7.451 1.00 88.31 301 GLY A CA 1
ATOM 2492 C C . GLY A 1 301 ? 19.666 1.599 -6.091 1.00 88.31 301 GLY A C 1
ATOM 2493 O O . GLY A 1 301 ? 18.769 2.442 -5.995 1.00 88.31 301 GLY A O 1
ATOM 2494 N N . ASP A 1 302 ? 20.341 1.147 -5.035 1.00 82.94 302 ASP A N 1
ATOM 2495 C CA . ASP A 1 302 ? 20.091 1.585 -3.659 1.00 82.94 302 ASP A CA 1
ATOM 2496 C C . ASP A 1 302 ? 21.006 2.738 -3.224 1.00 82.94 302 ASP A C 1
ATOM 2498 O O . ASP A 1 302 ? 21.900 3.194 -3.938 1.00 82.94 302 ASP A O 1
ATOM 2502 N N . THR A 1 303 ? 20.787 3.249 -2.022 1.00 84.19 303 THR A N 1
ATOM 2503 C CA . THR A 1 303 ? 21.525 4.404 -1.497 1.00 84.19 303 THR A CA 1
ATOM 2504 C C . THR A 1 303 ? 22.947 4.075 -1.054 1.00 84.19 303 THR A C 1
ATOM 2506 O O . THR A 1 303 ? 23.800 4.959 -0.957 1.00 84.19 303 THR A O 1
ATOM 2509 N N . TYR A 1 304 ? 23.253 2.788 -0.891 1.00 83.12 304 TYR A N 1
ATOM 2510 C CA . TYR A 1 304 ? 24.593 2.277 -0.616 1.00 83.12 304 TYR A CA 1
ATOM 2511 C C . TYR A 1 304 ? 25.417 2.058 -1.895 1.00 83.12 304 TYR A C 1
ATOM 2513 O O . TYR A 1 304 ? 26.550 1.567 -1.827 1.00 83.12 304 TYR A O 1
ATOM 2521 N N . GLY A 1 305 ? 24.872 2.412 -3.062 1.00 87.88 305 GLY A N 1
ATOM 2522 C CA . GLY A 1 305 ? 25.559 2.303 -4.343 1.00 87.88 305 GLY A CA 1
ATOM 2523 C C . GLY A 1 305 ? 25.533 0.897 -4.939 1.00 87.88 305 GLY A C 1
ATOM 2524 O O . GLY A 1 305 ? 26.391 0.578 -5.766 1.00 87.88 305 GLY A O 1
ATOM 2525 N N . ASN A 1 306 ? 24.611 0.029 -4.513 1.00 89.62 306 ASN A N 1
ATOM 2526 C CA . ASN A 1 306 ? 24.376 -1.251 -5.178 1.00 89.62 306 ASN A CA 1
ATOM 2527 C C . ASN A 1 306 ? 23.484 -1.042 -6.399 1.00 89.62 306 ASN A C 1
ATOM 2529 O O . ASN A 1 306 ? 22.391 -0.501 -6.271 1.00 89.62 306 ASN A O 1
ATOM 2533 N N . ILE A 1 307 ? 23.923 -1.519 -7.563 1.00 90.31 307 ILE A N 1
ATOM 2534 C CA . ILE A 1 307 ? 23.085 -1.582 -8.762 1.00 90.31 307 ILE A CA 1
ATOM 2535 C C . ILE A 1 307 ? 22.286 -2.887 -8.762 1.00 90.31 307 ILE A C 1
ATOM 2537 O O . ILE A 1 307 ? 22.775 -3.929 -8.322 1.00 90.31 307 ILE A O 1
ATOM 2541 N N . ASN A 1 308 ? 21.063 -2.822 -9.282 1.00 85.75 308 ASN A N 1
ATOM 2542 C CA . ASN A 1 308 ? 20.102 -3.912 -9.385 1.00 85.75 308 ASN A CA 1
ATOM 2543 C C . ASN A 1 308 ? 19.734 -4.525 -8.020 1.00 85.75 308 ASN A C 1
ATOM 2545 O O . ASN A 1 308 ? 19.720 -5.745 -7.841 1.00 85.75 308 ASN A O 1
ATOM 2549 N N . ASN A 1 309 ? 19.442 -3.675 -7.032 1.00 78.50 309 ASN A N 1
ATOM 2550 C CA . ASN A 1 309 ? 19.076 -4.112 -5.680 1.00 78.50 309 ASN A CA 1
ATOM 2551 C C . ASN A 1 309 ? 17.780 -4.951 -5.654 1.00 78.50 309 ASN A C 1
ATOM 2553 O O . ASN A 1 309 ? 17.661 -5.858 -4.823 1.00 78.50 309 ASN A O 1
ATOM 2557 N N . ASP A 1 310 ? 16.866 -4.707 -6.600 1.00 75.38 310 ASP A N 1
ATOM 2558 C CA . ASP A 1 310 ? 15.548 -5.356 -6.676 1.00 75.38 310 ASP A CA 1
ATOM 2559 C C . ASP A 1 310 ? 15.510 -6.580 -7.622 1.00 75.38 310 ASP A C 1
ATOM 2561 O O . ASP A 1 310 ? 14.593 -7.409 -7.566 1.00 75.38 310 ASP A O 1
ATOM 2565 N N . GLY A 1 311 ? 16.551 -6.770 -8.439 1.00 86.00 311 GLY A N 1
ATOM 2566 C CA . GLY A 1 311 ? 16.526 -7.695 -9.573 1.00 86.00 311 GLY A CA 1
ATOM 2567 C C . GLY A 1 311 ? 15.856 -7.067 -10.802 1.00 86.00 311 GLY A C 1
ATOM 2568 O O . GLY A 1 311 ? 15.020 -6.176 -10.680 1.00 86.00 311 GLY A O 1
ATOM 2569 N N . ILE A 1 312 ? 16.193 -7.568 -11.993 1.00 90.62 312 ILE A N 1
ATOM 2570 C CA . ILE A 1 312 ? 15.571 -7.117 -13.246 1.00 90.62 312 ILE A CA 1
ATOM 2571 C C . ILE A 1 312 ? 14.453 -8.099 -13.559 1.00 90.62 312 ILE A C 1
ATOM 2573 O O . ILE A 1 312 ? 14.698 -9.299 -13.659 1.00 90.62 312 ILE A O 1
ATOM 2577 N N . GLN A 1 313 ? 13.224 -7.623 -13.678 1.00 90.75 313 GLN A N 1
ATOM 2578 C CA . GLN A 1 313 ? 12.056 -8.455 -13.962 1.00 90.75 313 GLN A CA 1
ATOM 2579 C C . GLN A 1 313 ? 11.406 -7.994 -15.255 1.00 90.75 313 GLN A C 1
ATOM 2581 O O . GLN A 1 313 ? 11.320 -6.792 -15.476 1.00 90.75 313 GLN A O 1
ATOM 2586 N N . ILE A 1 314 ? 10.935 -8.938 -16.068 1.00 93.62 314 ILE A N 1
ATOM 2587 C CA . ILE A 1 314 ? 10.151 -8.651 -17.270 1.00 93.62 314 ILE A CA 1
ATOM 2588 C C . ILE A 1 314 ? 8.729 -9.182 -17.111 1.00 93.62 314 ILE A C 1
ATOM 2590 O O . ILE A 1 314 ? 8.510 -10.340 -16.734 1.00 93.62 314 ILE A O 1
ATOM 2594 N N . TYR A 1 315 ? 7.765 -8.317 -17.402 1.00 91.19 315 TYR A N 1
ATOM 2595 C CA . TYR A 1 315 ? 6.340 -8.610 -17.342 1.00 91.19 315 TYR A CA 1
ATOM 2596 C C . TYR A 1 315 ? 5.731 -8.554 -18.737 1.00 91.19 315 TYR A C 1
ATOM 2598 O O . TYR A 1 315 ? 6.091 -7.671 -19.511 1.00 91.19 315 TYR A O 1
ATOM 2606 N N . VAL A 1 316 ? 4.804 -9.467 -19.032 1.00 93.12 316 VAL A N 1
ATOM 2607 C CA . VAL A 1 316 ? 3.899 -9.417 -20.192 1.00 93.12 316 VAL A CA 1
ATOM 2608 C C . VAL A 1 316 ? 2.474 -9.553 -19.664 1.00 93.12 316 VAL A C 1
ATOM 2610 O O . VAL A 1 316 ? 2.170 -10.523 -18.968 1.00 93.12 316 VAL A O 1
ATOM 2613 N N . ASN A 1 317 ? 1.598 -8.592 -19.949 1.00 88.75 317 ASN A N 1
ATOM 2614 C CA . ASN A 1 317 ? 0.206 -8.547 -19.496 1.00 88.75 317 ASN A CA 1
ATOM 2615 C C . ASN A 1 317 ? 0.073 -8.787 -17.981 1.00 88.75 317 ASN A C 1
ATOM 2617 O O . ASN A 1 317 ? -0.668 -9.666 -17.540 1.00 88.75 317 ASN A O 1
ATOM 2621 N N . LYS A 1 318 ? 0.844 -8.039 -17.177 1.00 84.00 318 LYS A N 1
ATOM 2622 C CA . LYS A 1 318 ? 0.927 -8.156 -15.701 1.00 84.00 318 LYS A CA 1
ATOM 2623 C C . LYS A 1 318 ? 1.487 -9.492 -15.176 1.00 84.00 318 LYS A C 1
ATOM 2625 O O . LYS A 1 318 ? 1.602 -9.671 -13.964 1.00 84.00 318 LYS A O 1
ATOM 2630 N N . LYS A 1 319 ? 1.884 -10.431 -16.042 1.00 87.62 319 LYS A N 1
ATOM 2631 C CA . LYS A 1 319 ? 2.481 -11.713 -15.649 1.00 87.62 319 LYS A CA 1
ATOM 2632 C C . LYS A 1 319 ? 4.002 -11.636 -15.716 1.00 87.62 319 LYS A C 1
ATOM 2634 O O . LYS A 1 319 ? 4.554 -11.263 -16.743 1.00 87.62 319 LYS A O 1
ATOM 2639 N N . LEU A 1 320 ? 4.680 -12.035 -14.640 1.00 89.19 320 LEU A N 1
ATOM 2640 C CA . LEU A 1 320 ? 6.137 -12.183 -14.630 1.00 89.19 320 LEU A CA 1
ATOM 2641 C C . LEU A 1 320 ? 6.539 -13.328 -15.569 1.00 89.19 320 LEU A C 1
ATOM 2643 O O . LEU A 1 320 ? 6.124 -14.470 -15.351 1.00 89.19 320 LEU A O 1
ATOM 2647 N N . VAL A 1 321 ? 7.350 -13.033 -16.585 1.00 91.94 321 VAL A N 1
ATOM 2648 C CA . VAL A 1 321 ? 7.794 -14.030 -17.577 1.00 91.94 321 VAL A CA 1
ATOM 2649 C C . VAL A 1 321 ? 9.299 -14.293 -17.565 1.00 91.94 321 VAL A C 1
ATOM 2651 O O . VAL A 1 321 ? 9.735 -15.323 -18.071 1.00 91.94 321 VAL A O 1
ATOM 2654 N N . GLY A 1 322 ? 10.084 -13.425 -16.923 1.00 90.38 322 GLY A N 1
ATOM 2655 C CA . GLY A 1 322 ? 11.528 -13.597 -16.763 1.00 90.38 322 GLY A CA 1
ATOM 2656 C C . GLY A 1 322 ? 12.090 -12.752 -15.620 1.00 90.38 322 GLY A C 1
ATOM 2657 O O . GLY A 1 322 ? 11.490 -11.752 -15.211 1.00 90.38 322 GLY A O 1
ATOM 2658 N N . LYS A 1 323 ? 13.232 -13.173 -15.065 1.00 91.81 323 LYS A N 1
ATOM 2659 C CA . LYS A 1 323 ? 13.901 -12.472 -13.963 1.00 91.81 323 LYS A CA 1
ATOM 2660 C C . LYS A 1 323 ? 15.409 -12.709 -13.958 1.00 91.81 323 LYS A C 1
ATOM 2662 O O . LYS A 1 323 ? 15.854 -13.851 -13.987 1.00 91.81 323 LYS A O 1
ATOM 2667 N N . ILE A 1 324 ? 16.169 -11.637 -13.761 1.00 88.81 324 ILE A N 1
ATOM 2668 C CA . ILE A 1 324 ? 17.587 -11.659 -13.412 1.00 88.81 324 ILE A CA 1
ATOM 2669 C C . ILE A 1 324 ? 17.744 -11.407 -11.914 1.00 88.81 324 ILE A C 1
ATOM 2671 O O . ILE A 1 324 ? 17.139 -10.502 -11.333 1.00 88.81 324 ILE A O 1
ATOM 2675 N N . ASN A 1 325 ? 18.554 -12.236 -11.259 1.00 83.88 325 ASN A N 1
ATOM 2676 C CA . ASN A 1 325 ? 18.770 -12.156 -9.821 1.00 83.88 325 ASN A CA 1
ATOM 2677 C C . ASN A 1 325 ? 19.657 -10.951 -9.460 1.00 83.88 325 ASN A C 1
ATOM 2679 O O . ASN A 1 325 ? 20.681 -10.718 -10.098 1.00 83.88 325 ASN A O 1
ATOM 2683 N N . ARG A 1 326 ? 19.328 -10.245 -8.371 1.00 79.06 326 ARG A N 1
ATOM 2684 C CA . ARG A 1 326 ? 20.158 -9.163 -7.808 1.00 79.06 326 ARG A CA 1
ATOM 2685 C C . ARG A 1 326 ? 21.624 -9.561 -7.583 1.00 79.06 326 ARG A C 1
ATOM 2687 O O . ARG A 1 326 ? 22.529 -8.748 -7.730 1.00 79.06 326 ARG A O 1
ATOM 2694 N N . ASN A 1 327 ? 21.883 -10.833 -7.266 1.00 76.44 327 ASN A N 1
ATOM 2695 C CA . ASN A 1 327 ? 23.236 -11.338 -7.031 1.00 76.44 327 ASN A CA 1
ATOM 2696 C C . ASN A 1 327 ? 24.127 -11.258 -8.277 1.00 76.44 327 ASN A C 1
ATOM 2698 O O . ASN A 1 327 ? 25.339 -11.118 -8.122 1.00 76.44 327 ASN A O 1
ATOM 2702 N N . THR A 1 328 ? 23.544 -11.289 -9.482 1.00 80.38 328 THR A N 1
ATOM 2703 C CA . THR A 1 328 ? 24.276 -11.162 -10.750 1.00 80.38 328 THR A CA 1
ATOM 2704 C C . THR A 1 328 ? 25.051 -9.843 -10.816 1.00 80.38 328 THR A C 1
ATOM 2706 O O . THR A 1 328 ? 26.162 -9.812 -11.326 1.00 80.38 328 THR A O 1
ATOM 2709 N N . TYR A 1 329 ? 24.533 -8.776 -10.199 1.00 88.44 329 TYR A N 1
ATOM 2710 C CA . TYR A 1 329 ? 25.101 -7.424 -10.273 1.00 88.44 329 TYR A CA 1
ATOM 2711 C C . TYR A 1 329 ? 25.810 -6.988 -8.988 1.00 88.44 329 TYR A C 1
ATOM 2713 O O . TYR A 1 329 ? 26.292 -5.863 -8.895 1.00 88.44 329 TYR A O 1
ATOM 2721 N N . LYS A 1 330 ? 25.935 -7.871 -7.988 1.00 83.00 330 LYS A N 1
ATOM 2722 C CA . LYS A 1 330 ? 26.471 -7.531 -6.655 1.00 83.00 330 LYS A CA 1
ATOM 2723 C C . LYS A 1 330 ? 27.884 -6.923 -6.685 1.00 83.00 330 LYS A C 1
ATOM 2725 O O . LYS A 1 330 ? 28.266 -6.201 -5.764 1.00 83.00 330 LYS A O 1
ATOM 2730 N N . HIS A 1 331 ? 28.664 -7.228 -7.721 1.00 85.31 331 HIS A N 1
ATOM 2731 C CA . HIS A 1 331 ? 30.027 -6.732 -7.915 1.00 85.31 331 HIS A CA 1
ATOM 2732 C C . HIS A 1 331 ? 30.091 -5.381 -8.653 1.00 85.31 331 HIS A C 1
ATOM 2734 O O . HIS A 1 331 ? 31.128 -4.718 -8.624 1.00 85.31 331 HIS A O 1
ATOM 2740 N N . PHE A 1 332 ? 28.990 -4.932 -9.258 1.00 89.88 332 PHE A N 1
ATOM 2741 C CA . PHE A 1 332 ? 28.879 -3.645 -9.937 1.00 89.88 332 PHE A CA 1
ATOM 2742 C C . PHE A 1 332 ? 28.439 -2.548 -8.962 1.00 89.88 332 PHE A C 1
ATOM 2744 O O . PHE A 1 332 ? 27.278 -2.145 -8.897 1.00 89.88 332 PHE A O 1
ATOM 2751 N N . LYS A 1 333 ? 29.394 -2.057 -8.169 1.00 94.00 333 LYS A N 1
ATOM 2752 C CA . LYS A 1 333 ? 29.184 -0.903 -7.287 1.00 94.00 333 LYS A CA 1
ATOM 2753 C C . LYS A 1 333 ? 29.189 0.391 -8.090 1.00 94.00 333 LYS A C 1
ATOM 2755 O O . LYS A 1 333 ? 30.137 0.648 -8.828 1.00 94.00 333 LYS A O 1
ATOM 2760 N N . ALA A 1 334 ? 28.186 1.239 -7.885 1.00 93.25 334 ALA A N 1
ATOM 2761 C CA . ALA A 1 334 ? 27.977 2.452 -8.671 1.00 93.25 334 ALA A CA 1
ATOM 2762 C C . ALA A 1 334 ? 29.196 3.390 -8.674 1.00 93.25 334 ALA A C 1
ATOM 2764 O O . ALA A 1 334 ? 29.624 3.847 -9.731 1.00 93.25 334 ALA A O 1
ATOM 2765 N N . LYS A 1 335 ? 29.835 3.580 -7.513 1.00 92.69 335 LYS A N 1
ATOM 2766 C CA . LYS A 1 335 ? 31.082 4.351 -7.388 1.00 92.69 335 LYS A CA 1
ATOM 2767 C C . LYS A 1 335 ? 32.191 3.827 -8.303 1.00 92.69 335 LYS A C 1
ATOM 2769 O O . LYS A 1 335 ? 32.855 4.597 -8.990 1.00 92.69 335 LYS A O 1
ATOM 2774 N N . THR A 1 336 ? 32.371 2.508 -8.341 1.00 93.44 336 THR A N 1
ATOM 2775 C CA . THR A 1 336 ? 33.360 1.855 -9.208 1.00 93.44 336 THR A CA 1
ATOM 2776 C C . THR A 1 336 ? 33.008 2.045 -10.679 1.00 93.44 336 THR A C 1
ATOM 2778 O O . THR A 1 336 ? 33.891 2.357 -11.471 1.00 93.44 336 THR A O 1
ATOM 2781 N N . LEU A 1 337 ? 31.728 1.915 -11.036 1.00 95.56 337 LEU A N 1
ATOM 2782 C CA . LEU A 1 337 ? 31.252 2.129 -12.404 1.00 95.56 337 LEU A CA 1
ATOM 2783 C C . LEU A 1 337 ? 31.459 3.576 -12.879 1.00 95.56 337 LEU A C 1
ATOM 2785 O O . LEU A 1 337 ? 31.805 3.797 -14.034 1.00 95.56 337 LEU A O 1
ATOM 2789 N N . ARG A 1 338 ? 31.283 4.571 -12.001 1.00 94.12 338 ARG A N 1
ATOM 2790 C CA . ARG A 1 338 ? 31.522 5.985 -12.333 1.00 94.12 338 ARG A CA 1
ATOM 2791 C C . ARG A 1 338 ? 33.006 6.292 -12.542 1.00 94.12 338 ARG A C 1
ATOM 2793 O O . ARG A 1 338 ? 33.351 7.080 -13.415 1.00 94.12 338 ARG A O 1
ATOM 2800 N N . GLN A 1 339 ? 33.877 5.689 -11.736 1.00 93.75 339 GLN A N 1
ATOM 2801 C CA . GLN A 1 339 ? 35.316 5.982 -11.725 1.00 93.75 339 GLN A CA 1
ATOM 2802 C C . GLN A 1 339 ? 36.124 5.166 -12.741 1.00 93.75 339 GLN A C 1
ATOM 2804 O O . GLN A 1 339 ? 37.241 5.552 -13.080 1.00 93.75 339 GLN A O 1
ATOM 2809 N N . ASN A 1 340 ? 35.596 4.036 -13.213 1.00 94.31 340 ASN A N 1
ATOM 2810 C CA . ASN A 1 340 ? 36.307 3.123 -14.099 1.00 94.31 340 ASN A CA 1
ATOM 2811 C C . ASN A 1 340 ? 35.455 2.795 -15.330 1.00 94.31 340 ASN A C 1
ATOM 2813 O O . ASN A 1 340 ? 34.508 2.011 -15.258 1.00 94.31 340 ASN A O 1
ATOM 2817 N N . LEU A 1 341 ? 35.846 3.368 -16.472 1.00 93.12 341 LEU A N 1
ATOM 2818 C CA . LEU A 1 341 ? 35.156 3.187 -17.748 1.00 93.12 341 LEU A CA 1
ATOM 2819 C C . LEU A 1 341 ? 35.088 1.713 -18.168 1.00 93.12 341 LEU A C 1
ATOM 2821 O O . LEU A 1 341 ? 34.018 1.238 -18.511 1.00 93.12 341 LEU A O 1
ATOM 2825 N N . GLN A 1 342 ? 36.182 0.961 -18.035 1.00 94.88 342 GLN A N 1
ATOM 2826 C CA . GLN A 1 342 ? 36.211 -0.460 -18.396 1.00 94.88 342 GLN A CA 1
ATOM 2827 C C . GLN A 1 342 ? 35.218 -1.286 -17.563 1.00 94.88 342 GLN A C 1
ATOM 2829 O O . GLN A 1 342 ? 34.582 -2.205 -18.077 1.00 94.88 342 GLN A O 1
ATOM 2834 N N . LYS A 1 343 ? 35.061 -0.957 -16.273 1.00 95.00 343 LYS A N 1
ATOM 2835 C CA . LYS A 1 343 ? 34.066 -1.600 -15.402 1.00 95.00 343 LYS A CA 1
ATOM 2836 C C . LYS A 1 343 ? 32.640 -1.199 -15.759 1.00 95.00 343 LYS A C 1
ATOM 2838 O O . LYS A 1 343 ? 31.746 -2.035 -15.652 1.00 95.00 343 LYS A O 1
ATOM 2843 N N . TYR A 1 344 ? 32.429 0.043 -16.192 1.00 96.44 344 TYR A N 1
ATOM 2844 C CA . TYR A 1 344 ? 31.147 0.453 -16.756 1.00 96.44 344 TYR A CA 1
ATOM 2845 C C . TYR A 1 344 ? 30.817 -0.337 -18.023 1.00 96.44 344 TYR A C 1
ATOM 2847 O O . TYR A 1 344 ? 29.712 -0.851 -18.130 1.00 96.44 344 TYR A O 1
ATOM 2855 N N . ASP A 1 345 ? 31.769 -0.491 -18.940 1.00 96.62 345 ASP A N 1
ATOM 2856 C CA . ASP A 1 345 ? 31.553 -1.213 -20.197 1.00 96.62 345 ASP A CA 1
ATOM 2857 C C . ASP A 1 345 ? 31.234 -2.699 -19.948 1.00 96.62 345 ASP A C 1
ATOM 2859 O O . ASP A 1 345 ? 30.426 -3.301 -20.653 1.00 96.62 345 ASP A O 1
ATOM 2863 N N . GLU A 1 346 ? 31.843 -3.307 -18.923 1.00 96.12 346 GLU A N 1
ATOM 2864 C CA . GLU A 1 346 ? 31.514 -4.665 -18.467 1.00 96.12 346 GLU A CA 1
ATOM 2865 C C . GLU A 1 346 ? 30.073 -4.751 -17.937 1.00 96.12 346 GLU A C 1
ATOM 2867 O O . GLU A 1 346 ? 29.322 -5.655 -18.316 1.00 96.12 346 GLU A O 1
ATOM 2872 N N . PHE A 1 347 ? 29.668 -3.788 -17.104 1.00 96.69 347 PHE A N 1
ATOM 2873 C CA . PHE A 1 347 ? 28.296 -3.670 -16.606 1.00 96.69 347 PHE A CA 1
ATOM 2874 C C . PHE A 1 347 ? 27.293 -3.486 -17.748 1.00 96.69 347 PHE A C 1
ATOM 2876 O O . PHE A 1 347 ? 26.291 -4.195 -17.800 1.00 96.69 347 PHE A O 1
ATOM 2883 N N . GLU A 1 348 ? 27.571 -2.572 -18.674 1.00 96.50 348 GLU A N 1
ATOM 2884 C CA . GLU A 1 348 ? 26.699 -2.252 -19.799 1.00 96.50 348 GLU A CA 1
ATOM 2885 C C . GLU A 1 348 ? 26.516 -3.463 -20.717 1.00 96.50 348 GLU A C 1
ATOM 2887 O O . GLU A 1 348 ? 25.386 -3.824 -21.034 1.00 96.50 348 GLU A O 1
ATOM 2892 N N . LYS A 1 349 ? 27.601 -4.161 -21.076 1.00 96.31 349 LYS A N 1
ATOM 2893 C CA . LYS A 1 349 ? 27.521 -5.402 -21.864 1.00 96.31 349 LYS A CA 1
ATOM 2894 C C . LYS A 1 349 ? 26.705 -6.479 -21.159 1.00 96.31 349 LYS A C 1
ATOM 2896 O O . LYS A 1 349 ? 25.904 -7.153 -21.805 1.00 96.31 349 LYS A O 1
ATOM 2901 N N . THR A 1 350 ? 26.895 -6.627 -19.849 1.00 95.69 350 THR A N 1
ATOM 2902 C CA . THR A 1 350 ? 26.128 -7.584 -19.039 1.00 95.69 350 THR A CA 1
ATOM 2903 C C . THR A 1 350 ? 24.643 -7.227 -19.057 1.00 95.69 350 THR A C 1
ATOM 2905 O O . THR A 1 350 ? 23.814 -8.078 -19.372 1.00 95.69 350 THR A O 1
ATOM 2908 N N . PHE A 1 351 ? 24.311 -5.953 -18.827 1.00 96.12 351 PHE A N 1
ATOM 2909 C CA . PHE A 1 351 ? 22.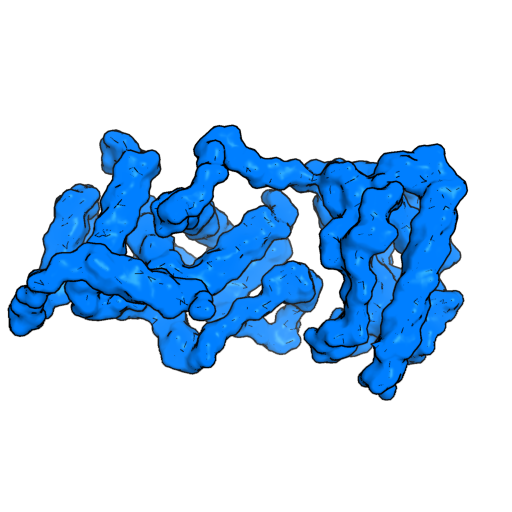939 -5.460 -18.875 1.00 96.12 351 PHE A CA 1
ATOM 2910 C C . PHE A 1 351 ? 22.294 -5.665 -20.243 1.00 96.12 351 PHE A C 1
ATOM 2912 O O . PHE A 1 351 ? 21.190 -6.193 -20.315 1.00 96.12 351 PHE A O 1
ATOM 2919 N N . LEU A 1 352 ? 22.967 -5.286 -21.331 1.00 95.69 352 LEU A N 1
ATOM 2920 C CA . LEU A 1 352 ? 22.426 -5.425 -22.683 1.00 95.69 352 LEU A CA 1
ATOM 2921 C C . LEU A 1 352 ? 22.218 -6.894 -23.066 1.00 95.69 352 LEU A C 1
ATOM 2923 O O . LEU A 1 352 ? 21.218 -7.220 -23.706 1.00 95.69 352 LEU A O 1
ATOM 2927 N N . SER A 1 353 ? 23.118 -7.787 -22.644 1.00 95.38 353 SER A N 1
ATOM 2928 C CA . SER A 1 353 ? 22.964 -9.234 -22.825 1.00 95.38 353 SER A CA 1
ATOM 2929 C C . SER A 1 353 ? 21.743 -9.769 -22.074 1.00 95.38 353 SER A C 1
ATOM 2931 O O . SER A 1 353 ? 20.910 -10.459 -22.664 1.00 95.38 353 SER A O 1
ATOM 2933 N N . ASP A 1 354 ? 21.607 -9.419 -20.794 1.00 95.06 354 ASP A N 1
ATOM 2934 C CA . ASP A 1 354 ? 20.478 -9.824 -19.955 1.00 95.06 354 ASP A CA 1
ATOM 2935 C C . ASP A 1 354 ? 19.153 -9.267 -20.489 1.00 95.06 354 ASP A C 1
ATOM 2937 O O . ASP A 1 354 ? 18.187 -10.009 -20.652 1.00 95.06 354 ASP A O 1
ATOM 2941 N N . PHE A 1 355 ? 19.114 -7.976 -20.825 1.00 95.00 355 PHE A N 1
ATOM 2942 C CA . PHE A 1 355 ? 17.962 -7.308 -21.428 1.00 95.00 355 PHE A CA 1
ATOM 2943 C C . PHE A 1 355 ? 17.542 -8.000 -22.729 1.00 95.00 355 PHE A C 1
ATOM 2945 O O . PHE A 1 355 ? 16.381 -8.364 -22.898 1.00 95.00 355 PHE A O 1
ATOM 2952 N N . SER A 1 356 ? 18.504 -8.275 -23.611 1.00 94.25 356 SER A N 1
ATOM 2953 C CA . SER A 1 356 ? 18.289 -9.031 -24.843 1.00 94.25 356 SER A CA 1
ATOM 2954 C C . SER A 1 356 ? 17.711 -10.426 -24.575 1.00 94.25 356 SER A C 1
ATOM 2956 O O . SER A 1 356 ? 16.772 -10.825 -25.262 1.00 94.25 356 SER A O 1
ATOM 2958 N N . SER A 1 357 ? 18.234 -11.157 -23.585 1.00 93.75 357 SER A N 1
ATOM 2959 C CA . SER A 1 357 ? 17.728 -12.484 -23.208 1.00 93.75 357 SER A CA 1
ATOM 2960 C C . SER A 1 357 ? 16.297 -12.420 -22.678 1.00 93.75 357 SER A C 1
ATOM 2962 O O . SER A 1 357 ? 15.467 -13.231 -23.078 1.00 93.75 357 SER A O 1
ATOM 2964 N N . LEU A 1 358 ? 15.989 -11.441 -21.821 1.00 94.31 358 LEU A N 1
ATOM 2965 C CA . LEU A 1 358 ? 14.635 -11.235 -21.306 1.00 94.31 358 LEU A CA 1
ATOM 2966 C C . LEU A 1 358 ? 13.646 -10.947 -22.443 1.00 94.31 358 LEU A C 1
ATOM 2968 O O . LEU A 1 358 ? 12.551 -11.504 -22.449 1.00 94.31 358 LEU A O 1
ATOM 2972 N N . LEU A 1 359 ? 14.032 -10.127 -23.426 1.00 94.44 359 LEU A N 1
ATOM 2973 C CA . LEU A 1 359 ? 13.195 -9.866 -24.598 1.00 94.44 359 LEU A CA 1
ATOM 2974 C C . LEU A 1 359 ? 12.992 -11.116 -25.466 1.00 94.44 359 LEU A C 1
ATOM 2976 O O . LEU A 1 359 ? 11.879 -11.352 -25.927 1.00 94.44 359 LEU A O 1
ATOM 2980 N N . GLU A 1 360 ? 14.021 -11.940 -25.679 1.00 92.12 360 GLU A N 1
ATOM 2981 C CA . GLU A 1 360 ? 13.849 -13.224 -26.380 1.00 92.12 360 GLU A CA 1
ATOM 2982 C C . GLU A 1 360 ? 12.878 -14.148 -25.633 1.00 92.12 360 GLU A C 1
ATOM 2984 O O . GLU A 1 360 ? 11.989 -14.737 -26.249 1.00 92.12 360 GLU A O 1
ATOM 2989 N N . ASP A 1 361 ? 12.980 -14.219 -24.305 1.00 88.12 361 ASP A N 1
ATOM 2990 C CA . ASP A 1 361 ? 12.050 -14.993 -23.482 1.00 88.12 361 ASP A CA 1
ATOM 2991 C C . ASP A 1 361 ? 10.615 -14.463 -23.560 1.00 88.12 361 ASP A C 1
ATOM 2993 O O . ASP A 1 361 ? 9.669 -15.252 -23.489 1.00 88.12 361 ASP A O 1
ATOM 2997 N N . ALA A 1 362 ? 10.440 -13.147 -23.715 1.00 92.50 362 ALA A N 1
ATOM 2998 C CA . ALA A 1 362 ? 9.134 -12.511 -23.824 1.00 92.50 362 ALA A CA 1
ATOM 2999 C C . ALA A 1 362 ? 8.464 -12.703 -25.194 1.00 92.50 362 ALA A C 1
ATOM 3001 O O . ALA A 1 362 ? 7.235 -12.696 -25.254 1.00 92.50 362 ALA A O 1
ATOM 3002 N N . LYS A 1 363 ? 9.222 -12.946 -26.276 1.00 91.25 363 LYS A N 1
ATOM 3003 C CA . LYS A 1 363 ? 8.666 -13.129 -27.634 1.00 91.25 363 LYS A CA 1
ATOM 3004 C C . LYS A 1 363 ? 7.566 -14.178 -27.711 1.00 91.25 363 LYS A C 1
ATOM 3006 O O . LYS A 1 363 ? 6.624 -13.997 -28.458 1.00 91.25 363 LYS A O 1
ATOM 3011 N N . LYS A 1 364 ? 7.657 -15.257 -26.932 1.00 90.00 364 LYS A N 1
ATOM 3012 C CA . LYS A 1 364 ? 6.665 -16.350 -26.944 1.00 90.00 364 LYS A CA 1
ATOM 3013 C C . LYS A 1 364 ? 5.285 -15.968 -26.386 1.00 90.00 364 LYS A C 1
ATOM 3015 O O . LYS A 1 364 ? 4.394 -16.813 -26.370 1.00 90.00 364 LYS A O 1
ATOM 3020 N N . TYR A 1 365 ? 5.135 -14.757 -25.854 1.00 88.12 365 TYR A N 1
ATOM 3021 C CA . TYR A 1 365 ? 3.884 -14.248 -25.287 1.00 88.12 365 TYR A CA 1
ATOM 3022 C C . TYR A 1 365 ? 3.201 -13.190 -26.167 1.00 88.12 365 TYR A C 1
ATOM 3024 O O . TYR A 1 365 ? 2.136 -12.706 -25.780 1.00 88.12 365 TYR A O 1
ATOM 3032 N N . PHE A 1 366 ? 3.802 -12.857 -27.311 1.00 84.75 366 PHE A N 1
ATOM 3033 C CA . PHE A 1 366 ? 3.262 -12.002 -28.367 1.00 84.75 366 PHE A CA 1
ATOM 3034 C C . PHE A 1 366 ? 3.089 -12.835 -29.634 1.00 84.75 366 PHE A C 1
ATOM 3036 O O . PHE A 1 366 ? 2.112 -12.572 -30.368 1.00 84.75 366 PHE A O 1
#

pLDDT: mean 83.06, std 15.56, range [30.08, 97.19]

Secondary structure (DSSP, 8-state):
--HHHHHHHHHHHT-------GGG--HHHHHHHHHHHTT----HHHHHHHHHHHHHHT-S-HHHHHHHHHHHHHHHHHH-TT----HHHHHHHHHHHHHHHH-HHHHHHHHHHHHTS-TT-HHHHHHHHHHHHTTTPPPTT---HHHHHHH-----SSHHHHHHHHHHHHHHHHHHT--SSS--HHHHHHHHHHHHHHHHHHS------TT----------HHHHHHHHHHHHHHTTS--S-TT-GGGTTTS-HHHHEEEPPGGG--STTSS-EEEEPPTT--EEEEEETTEEEEEEEEEB-TTSBBSSS-EEEEETTEEEEEE-GGGGTT-BHHHHHH-HHHHHHHHHHHHHHHHHHHHHHGGG-